Protein AF-A0A8S3Q4J4-F1 (afdb_monomer_lite)

InterPro domains:
  IPR001965 Zinc finger, PHD-type [SM00249] (15-63)
  IPR011011 Zinc finger, FYVE/PHD-type [SSF57903] (13-63)
  IPR013083 Zinc finger, RING/FYVE/PHD-type [G3DSA:3.30.40.10] (9-65)
  IPR019786 Zinc finger, PHD-type, conserved site [PS01359] (16-62)

pLDDT: mean 80.36, std 17.62, range [39.47, 98.44]

Sequence (277 aa):
MEDVFGEIMDISETYCHCKSDLVADLIECEGPNCNIKFYHLRCVGLNVSVDDKSSDWVCYECLGQETPMLISELLKRRYDVSTTLGETTTPVYTLTSTERQALRFTAGYICSKLSQSFAKHHTNPMNKLCLNILKNFRVSESEVDTQNVLSYTKDWLNIISRGGYFSVSDPVYILFREMETIVRSNLDESSSLLVTKDQLHKKIEDSQSVNYPYMELMKNKDDEDDESDAVEVYLLNRLIKCWMNIRLNAFANVCNYIEKKQENRGSPASQKRMKRD

Organism: Mytilus edulis (NCBI:txid6550)

Radius of gyration: 25.23 Å; chains: 1; bounding box: 77×86×57 Å

Secondary structure (DSSP, 8-state):
------------S--STT-----SSEEE---TT-S--EEEGGGGT--SPPPSS------HHHHHHHSSHHHHHHHHHHH--------------PPPHHHHHHHHHHHHHHHHHHHHHHHHTTTSHHHHHHHHHHHTTBPPTT------TTHHHHHHHHHH--S----B-HHHHHHHHHHHHHHHHHS-TT-SS---HHHHHHHHHT-HHHHHHHHHHHTTS-TT-TTHHHHHHHHHHHHHHHHHHHHHHHHHHHHHHHHHHHHHHH-HHHHGGGS--

Foldseek 3Di:
DDDDDDDPDDPPQQAAPVSDPDPPAWDAAPQPDDSHGIHHCVSQPHDDRDPPDDPNDHGPVSVLVPPPCPVLVVVCVPDPDDDDDDDDDQDDDDDDPVRLLVLQQVLQVLLLVLLVVLVVVVVDPLSVLLNVLSVLQADDPPPDCPPDPCVVSVVVCVVPDPPPTRRGDPLSSQLSVLLVSLVDSQLDPPPSDNQDPVNSLVCSVPDPSNVVSLVVSVVPDDPDDPVVPVSSSVSVSSSSVSSSVVVVVVSVVVVVVVVVVVVVVPDCVVVVVVPPD

Structure (mmCIF, N/CA/C/O backbone):
data_AF-A0A8S3Q4J4-F1
#
_entry.id   AF-A0A8S3Q4J4-F1
#
loop_
_atom_site.group_PDB
_atom_site.id
_atom_site.type_symbol
_atom_site.label_atom_id
_atom_site.label_alt_id
_atom_site.label_comp_id
_atom_site.label_asym_id
_atom_site.label_entity_id
_atom_site.label_seq_id
_atom_site.pdbx_PDB_ins_code
_atom_site.Cartn_x
_atom_site.Cartn_y
_atom_site.Cartn_z
_atom_site.occupancy
_atom_site.B_iso_or_equiv
_atom_site.auth_seq_id
_atom_site.auth_comp_id
_atom_site.auth_asym_id
_atom_site.auth_atom_id
_atom_site.pdbx_PDB_model_num
ATOM 1 N N . MET A 1 1 ? 30.420 61.826 -9.611 1.00 42.31 1 MET A N 1
ATOM 2 C CA . MET A 1 1 ? 31.136 60.546 -9.776 1.00 42.31 1 MET A CA 1
ATOM 3 C C . MET A 1 1 ? 30.581 59.689 -8.661 1.00 42.31 1 MET A C 1
ATOM 5 O O . MET A 1 1 ? 31.040 59.793 -7.536 1.00 42.31 1 MET A O 1
ATOM 9 N N . GLU A 1 2 ? 29.414 59.113 -8.937 1.00 39.47 2 GLU A N 1
ATOM 10 C CA . GLU A 1 2 ? 28.520 58.525 -7.938 1.00 39.47 2 GLU A CA 1
ATOM 11 C C . GLU A 1 2 ? 28.891 57.060 -7.726 1.00 39.47 2 GLU A C 1
ATOM 13 O O . GLU A 1 2 ? 28.949 56.284 -8.679 1.00 39.47 2 GLU A O 1
ATOM 18 N N . ASP A 1 3 ? 29.170 56.735 -6.466 1.00 46.97 3 ASP A N 1
ATOM 19 C CA . ASP A 1 3 ? 29.250 55.386 -5.922 1.00 46.97 3 ASP A CA 1
ATOM 20 C C . ASP A 1 3 ? 27.873 54.719 -5.998 1.00 46.97 3 ASP A C 1
ATOM 22 O O . ASP A 1 3 ? 26.920 55.172 -5.366 1.00 46.97 3 ASP A O 1
ATOM 26 N N . VAL A 1 4 ? 27.784 53.608 -6.730 1.00 47.62 4 VAL A N 1
ATOM 27 C CA . VAL A 1 4 ? 26.697 52.630 -6.598 1.00 47.62 4 VAL A CA 1
ATOM 28 C C . VAL A 1 4 ? 27.340 51.247 -6.522 1.00 47.62 4 VAL A C 1
ATOM 30 O O . VAL A 1 4 ? 27.385 50.495 -7.494 1.00 47.62 4 VAL A O 1
ATOM 33 N N . PHE A 1 5 ? 27.891 50.927 -5.352 1.00 43.72 5 PHE A N 1
ATOM 34 C CA . PHE A 1 5 ? 28.158 49.548 -4.956 1.00 43.72 5 PHE A CA 1
ATOM 35 C C . PHE A 1 5 ? 26.838 48.948 -4.466 1.00 43.72 5 PHE A C 1
ATOM 37 O O . PHE A 1 5 ? 26.396 49.224 -3.354 1.00 43.72 5 PHE A O 1
ATOM 44 N N . GLY A 1 6 ? 26.185 48.166 -5.326 1.00 44.47 6 GLY A N 1
ATOM 45 C CA . GLY A 1 6 ? 25.096 47.287 -4.915 1.00 44.47 6 GLY A CA 1
ATOM 46 C C . GLY A 1 6 ? 25.659 46.183 -4.026 1.00 44.47 6 GLY A C 1
ATOM 47 O O . GLY A 1 6 ? 26.539 45.434 -4.451 1.00 44.47 6 GLY A O 1
ATOM 48 N N . GLU A 1 7 ? 25.179 46.118 -2.788 1.00 48.69 7 GLU A N 1
ATOM 49 C CA . GLU A 1 7 ? 25.480 45.043 -1.850 1.00 48.69 7 GLU A CA 1
ATOM 50 C C . GLU A 1 7 ? 25.091 43.696 -2.473 1.00 48.69 7 GLU A C 1
ATOM 52 O O . GLU A 1 7 ? 23.928 43.439 -2.787 1.00 48.69 7 GLU A O 1
ATOM 57 N N . ILE A 1 8 ? 26.083 42.827 -2.671 1.00 53.06 8 ILE A N 1
ATOM 58 C CA . ILE A 1 8 ? 25.850 41.411 -2.942 1.00 53.06 8 ILE A CA 1
ATOM 59 C C . ILE A 1 8 ? 25.383 40.816 -1.614 1.00 53.06 8 ILE A C 1
ATOM 61 O O . ILE A 1 8 ? 26.191 40.528 -0.734 1.00 53.06 8 ILE A O 1
ATOM 65 N N . MET A 1 9 ? 24.067 40.709 -1.454 1.00 44.72 9 MET A N 1
ATOM 66 C CA . MET A 1 9 ? 23.441 39.980 -0.357 1.00 44.72 9 MET A CA 1
ATOM 67 C C . MET A 1 9 ? 23.898 38.515 -0.424 1.00 44.72 9 MET A C 1
ATOM 69 O O . MET A 1 9 ? 23.760 37.865 -1.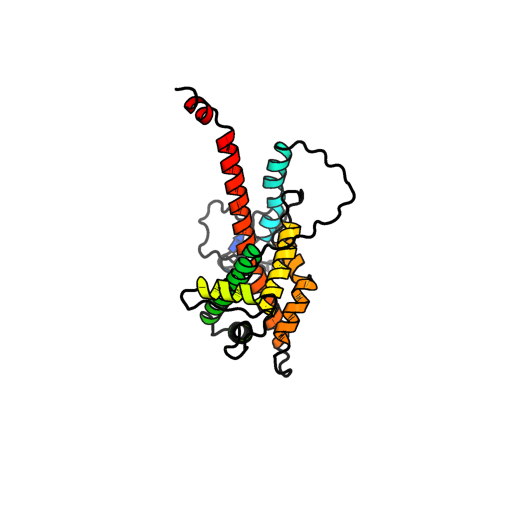459 1.00 44.72 9 MET A O 1
ATOM 73 N N . ASP A 1 10 ? 24.484 38.022 0.663 1.00 49.25 10 ASP A N 1
ATOM 74 C CA . ASP A 1 10 ? 24.967 36.651 0.823 1.00 49.25 10 ASP A CA 1
ATOM 75 C C . ASP A 1 10 ? 23.773 35.674 0.827 1.00 49.25 10 ASP A C 1
ATOM 77 O O . ASP A 1 10 ? 23.050 35.560 1.813 1.00 49.25 10 ASP A O 1
ATOM 81 N N . ILE A 1 11 ? 23.516 35.003 -0.302 1.00 50.91 11 ILE A N 1
ATOM 82 C CA . ILE A 1 11 ? 22.346 34.127 -0.541 1.00 50.91 11 ILE A CA 1
ATOM 83 C C . ILE A 1 11 ? 22.564 32.724 0.070 1.00 50.91 11 ILE A C 1
ATOM 85 O O . ILE A 1 11 ? 22.192 31.706 -0.510 1.00 50.91 11 ILE A O 1
ATOM 89 N N . SER A 1 12 ? 23.222 32.633 1.228 1.00 51.31 12 SER A N 1
ATOM 90 C CA . SER A 1 12 ? 23.498 31.346 1.886 1.00 51.31 12 SER A CA 1
ATOM 91 C C . SER A 1 12 ? 22.306 30.783 2.675 1.00 51.31 12 SER A C 1
ATOM 93 O O . SER A 1 12 ? 22.376 29.661 3.182 1.00 51.31 12 SER A O 1
ATOM 95 N N . GLU A 1 13 ? 21.181 31.499 2.728 1.00 57.53 13 GLU A N 1
ATOM 96 C CA . GLU A 1 13 ? 19.926 30.964 3.252 1.00 57.53 13 GLU A CA 1
ATOM 97 C C . GLU A 1 13 ? 19.277 30.047 2.206 1.00 57.53 13 GLU A C 1
ATOM 99 O O . GLU A 1 13 ? 18.862 30.466 1.132 1.00 57.53 13 GLU A O 1
ATOM 104 N N . THR A 1 14 ? 19.220 28.746 2.487 1.00 62.16 14 THR A N 1
ATOM 105 C CA . THR A 1 14 ? 18.677 27.744 1.562 1.00 62.16 14 THR A CA 1
ATOM 106 C C . THR A 1 14 ? 17.174 27.936 1.333 1.00 62.16 14 THR A C 1
ATOM 108 O O . THR A 1 14 ? 16.359 27.603 2.196 1.00 62.16 14 THR A O 1
ATOM 111 N N . TYR A 1 15 ? 16.804 28.421 0.147 1.00 77.19 15 TYR A N 1
ATOM 112 C CA . TYR A 1 15 ? 15.417 28.545 -0.309 1.00 77.19 15 TYR A CA 1
ATOM 113 C C . TYR A 1 15 ? 14.912 27.225 -0.900 1.00 77.19 15 TYR A C 1
ATOM 115 O O . TYR A 1 15 ? 15.476 26.719 -1.868 1.00 77.19 15 TYR A O 1
ATOM 123 N N . CYS A 1 16 ? 13.801 26.712 -0.362 1.00 81.69 16 CYS A N 1
ATOM 124 C CA . CYS A 1 16 ? 13.101 25.499 -0.789 1.00 81.69 16 CYS A CA 1
ATOM 125 C C . CYS A 1 16 ? 13.959 24.208 -0.861 1.00 81.69 16 CYS A C 1
ATOM 127 O O . CYS A 1 16 ? 15.170 24.191 -1.054 1.00 81.69 16 CYS A O 1
ATOM 129 N N . HIS A 1 17 ? 13.317 23.043 -0.770 1.00 84.50 17 HIS A N 1
ATOM 130 C CA . HIS A 1 17 ? 14.013 21.753 -0.890 1.00 84.50 17 HIS A CA 1
ATOM 131 C C . HIS A 1 17 ? 14.534 21.471 -2.310 1.00 84.50 17 HIS A C 1
ATOM 133 O O . HIS A 1 17 ? 15.389 20.606 -2.497 1.00 84.50 17 HIS A O 1
ATOM 139 N N . CYS A 1 18 ? 14.019 22.174 -3.322 1.00 85.44 18 CYS A N 1
ATOM 140 C CA . CYS A 1 18 ? 14.429 21.987 -4.711 1.00 85.44 18 CYS A CA 1
ATOM 141 C C . CYS A 1 18 ? 15.780 22.644 -5.039 1.00 85.44 18 CYS A C 1
ATOM 143 O O . CYS A 1 18 ? 16.334 22.343 -6.094 1.00 85.44 18 CYS A O 1
ATOM 145 N N . LYS A 1 19 ? 16.301 23.515 -4.153 1.00 81.62 19 LYS A N 1
ATOM 146 C CA . LYS A 1 19 ? 17.561 24.261 -4.324 1.00 81.62 19 LYS A CA 1
ATOM 147 C C . LYS A 1 19 ? 17.631 25.082 -5.621 1.00 81.62 19 LYS A C 1
ATOM 149 O O . LYS A 1 19 ? 18.706 25.273 -6.176 1.00 81.62 19 LYS A O 1
ATOM 154 N N . SER A 1 20 ? 16.481 25.504 -6.142 1.00 79.06 20 SER A N 1
ATOM 155 C CA . SER A 1 20 ? 16.407 26.330 -7.345 1.00 79.06 20 SER A CA 1
ATOM 156 C C . SER A 1 20 ? 16.503 27.806 -6.972 1.00 79.06 20 SER A C 1
ATOM 158 O O . SER A 1 20 ? 15.698 28.279 -6.175 1.00 79.06 20 SER A O 1
ATOM 160 N N . ASP A 1 21 ? 17.364 28.554 -7.662 1.00 75.19 21 ASP A N 1
ATOM 161 C CA . ASP A 1 21 ? 17.576 30.001 -7.447 1.00 75.19 21 ASP A CA 1
ATOM 162 C C . ASP A 1 21 ? 16.438 30.894 -7.990 1.00 75.19 21 ASP A C 1
ATOM 164 O O . ASP A 1 21 ? 16.571 32.110 -8.119 1.00 75.19 21 ASP A O 1
ATOM 168 N N . LEU A 1 22 ? 15.304 30.303 -8.372 1.00 75.62 22 LEU A N 1
ATOM 169 C CA . LEU A 1 22 ? 14.180 31.049 -8.929 1.00 75.62 22 LEU A CA 1
ATOM 170 C C . LEU A 1 22 ? 13.390 31.677 -7.780 1.00 75.62 22 LEU A C 1
ATOM 172 O O . LEU A 1 22 ? 12.775 30.967 -6.998 1.00 75.62 22 LEU A O 1
ATOM 176 N N . VAL A 1 23 ? 13.374 33.004 -7.684 1.00 70.81 23 VAL A N 1
ATOM 177 C CA . VAL A 1 23 ? 12.741 33.732 -6.561 1.00 70.81 23 VAL A CA 1
ATOM 178 C C . VAL A 1 23 ? 11.226 33.951 -6.765 1.00 70.81 23 VAL A C 1
ATOM 180 O O . VAL A 1 23 ? 10.554 34.558 -5.940 1.00 70.81 23 VAL A O 1
ATOM 183 N N . ALA A 1 24 ? 10.651 33.468 -7.868 1.00 75.12 24 ALA A N 1
ATOM 184 C CA . ALA A 1 24 ? 9.231 33.661 -8.158 1.00 75.12 24 ALA A CA 1
ATOM 185 C C . ALA A 1 24 ? 8.341 32.659 -7.398 1.00 75.12 24 ALA A C 1
ATOM 187 O O . ALA A 1 24 ? 8.681 31.479 -7.291 1.00 75.12 24 ALA A O 1
ATOM 188 N N . ASP A 1 25 ? 7.170 33.125 -6.951 1.00 83.06 25 ASP A N 1
ATOM 189 C CA . ASP A 1 25 ? 6.089 32.313 -6.374 1.00 83.06 25 ASP A CA 1
ATOM 190 C C . ASP A 1 25 ? 6.497 31.521 -5.120 1.00 83.06 25 ASP A C 1
ATOM 192 O O . ASP A 1 25 ? 6.449 30.286 -5.094 1.00 83.06 25 ASP A O 1
ATOM 196 N N . LEU A 1 26 ? 6.897 32.243 -4.070 1.00 84.94 26 LEU A N 1
ATOM 197 C CA . LEU A 1 26 ? 7.273 31.678 -2.774 1.00 84.94 26 LEU A CA 1
ATOM 198 C C . LEU A 1 26 ? 6.143 31.800 -1.740 1.00 84.94 26 LEU A C 1
ATOM 200 O O . LEU A 1 26 ? 5.346 32.734 -1.777 1.00 84.94 26 LEU A O 1
ATOM 204 N N . ILE A 1 27 ? 6.109 30.861 -0.798 1.00 88.06 27 ILE A N 1
ATOM 205 C CA . ILE A 1 27 ? 5.314 30.918 0.430 1.00 88.06 27 ILE A CA 1
ATOM 206 C C . ILE A 1 27 ? 6.229 30.736 1.638 1.00 88.06 27 ILE A C 1
ATOM 208 O O . ILE A 1 27 ? 7.127 29.887 1.621 1.00 88.06 27 ILE A O 1
ATOM 212 N N . GLU A 1 28 ? 6.019 31.553 2.665 1.00 90.56 28 GLU A N 1
ATOM 213 C CA . GLU A 1 28 ? 6.761 31.481 3.920 1.00 90.56 28 GLU A CA 1
ATOM 214 C C . GLU A 1 28 ? 6.114 30.471 4.870 1.00 90.56 28 GLU A C 1
ATOM 216 O O . GLU A 1 28 ? 4.894 30.420 5.002 1.00 90.56 28 GLU A O 1
ATOM 221 N N . CYS A 1 29 ? 6.933 29.640 5.513 1.00 88.62 29 CYS A N 1
ATOM 222 C CA . CYS A 1 29 ? 6.493 28.722 6.551 1.00 88.62 29 CYS A CA 1
ATOM 223 C C . CYS A 1 29 ? 6.512 29.410 7.920 1.00 88.62 29 CYS A C 1
ATOM 225 O O . CYS A 1 29 ? 7.585 29.683 8.461 1.00 88.62 29 CYS A O 1
ATOM 227 N N . GLU A 1 30 ? 5.339 29.531 8.538 1.00 90.62 30 GLU A N 1
ATOM 228 C CA . GLU A 1 30 ? 5.141 30.125 9.873 1.00 90.62 30 GLU A CA 1
ATOM 229 C C . GLU A 1 30 ? 5.579 29.212 11.041 1.00 90.62 30 GLU A C 1
ATOM 231 O O . GLU A 1 30 ? 5.440 29.548 12.215 1.00 90.62 30 GLU A O 1
ATOM 236 N N . GLY A 1 31 ? 6.135 28.032 10.748 1.00 86.12 31 GLY A N 1
ATOM 237 C CA . GLY A 1 31 ? 6.661 27.123 11.766 1.00 86.12 31 GLY A CA 1
ATOM 238 C C . GLY A 1 31 ? 7.787 27.770 12.602 1.00 86.12 31 GLY A C 1
ATOM 239 O O . GLY A 1 31 ? 8.779 28.244 12.024 1.00 86.12 31 GLY A O 1
ATOM 240 N N . PRO A 1 32 ? 7.708 27.739 13.950 1.00 84.12 32 PRO A N 1
ATOM 241 C CA . PRO A 1 32 ? 8.580 28.521 14.835 1.00 84.12 32 PRO A CA 1
ATOM 242 C C . PRO A 1 32 ? 10.065 28.162 14.702 1.00 84.12 32 PRO A C 1
ATOM 244 O O . PRO A 1 32 ? 10.923 29.022 14.880 1.00 84.12 32 PRO A O 1
ATOM 247 N N . ASN A 1 33 ? 10.370 26.918 14.317 1.00 84.38 33 ASN A N 1
ATOM 248 C CA . ASN A 1 33 ? 11.731 26.408 14.126 1.00 84.38 33 ASN A CA 1
ATOM 249 C C . ASN A 1 33 ? 11.939 25.792 12.729 1.00 84.38 33 ASN A C 1
ATOM 251 O O . ASN A 1 33 ? 12.665 24.810 12.585 1.00 84.38 33 ASN A O 1
ATOM 255 N N . CYS A 1 34 ? 11.266 26.312 11.696 1.00 85.81 34 CYS A N 1
ATOM 256 C CA . CYS A 1 34 ? 11.429 25.772 10.346 1.00 85.81 34 CYS A CA 1
ATOM 257 C C . CYS A 1 34 ? 12.843 26.029 9.802 1.00 85.81 34 CYS A C 1
ATOM 259 O O . CYS A 1 34 ? 13.270 27.182 9.724 1.00 85.81 34 CYS A O 1
ATOM 261 N N . ASN A 1 35 ? 13.531 24.965 9.371 1.00 86.00 35 ASN A N 1
ATOM 262 C CA . ASN A 1 35 ? 14.872 25.042 8.775 1.00 86.00 35 ASN A CA 1
ATOM 263 C C . ASN A 1 35 ? 14.882 25.719 7.394 1.00 86.00 35 ASN A C 1
ATOM 265 O O . ASN A 1 35 ? 15.896 26.273 6.988 1.00 86.00 35 ASN A O 1
ATOM 269 N N . ILE A 1 36 ? 13.766 25.659 6.662 1.00 88.75 36 ILE A N 1
ATOM 270 C CA . ILE A 1 36 ? 13.600 26.289 5.348 1.00 88.75 36 ILE A CA 1
ATOM 271 C C . ILE A 1 36 ? 12.441 27.272 5.468 1.00 88.75 36 ILE A C 1
ATOM 273 O O . ILE A 1 36 ? 11.294 26.855 5.630 1.00 88.75 36 ILE A O 1
ATOM 277 N N . LYS A 1 37 ? 12.717 28.575 5.407 1.00 88.81 37 LYS A N 1
ATOM 278 C CA . LYS A 1 37 ? 11.676 29.593 5.609 1.00 88.81 37 LYS A CA 1
ATOM 279 C C . LYS A 1 37 ? 10.765 29.763 4.403 1.00 88.81 37 LYS A C 1
ATOM 281 O O . LYS A 1 37 ? 9.565 29.896 4.588 1.00 88.81 37 LYS A O 1
ATOM 286 N N . PHE A 1 38 ? 11.290 29.635 3.187 1.00 89.69 38 PHE A N 1
ATOM 287 C CA . PHE A 1 38 ? 10.526 29.879 1.964 1.00 89.69 38 PHE A CA 1
ATOM 288 C C . PHE A 1 38 ? 10.489 28.659 1.051 1.00 89.69 38 PHE A C 1
ATOM 290 O O . PHE A 1 38 ? 11.498 27.980 0.845 1.00 89.69 38 PHE A O 1
ATOM 297 N N . TYR A 1 39 ? 9.325 28.405 0.460 1.00 89.62 39 TYR A N 1
ATOM 298 C CA . TYR A 1 39 ? 9.096 27.302 -0.466 1.00 89.62 39 TYR A CA 1
ATOM 299 C C . TYR A 1 39 ? 8.462 27.803 -1.752 1.00 89.62 39 TYR A C 1
ATOM 301 O O . TYR A 1 39 ? 7.551 28.621 -1.701 1.00 89.62 39 TYR A O 1
ATOM 309 N N . HIS A 1 40 ? 8.852 27.253 -2.903 1.00 89.81 40 HIS A N 1
ATOM 310 C CA . HIS A 1 40 ? 8.087 27.484 -4.127 1.00 89.81 40 HIS A CA 1
ATOM 311 C C . HIS A 1 40 ? 6.699 26.881 -3.985 1.00 89.81 40 HIS A C 1
ATOM 313 O O . HIS A 1 40 ? 6.576 25.702 -3.641 1.00 89.81 40 HIS A O 1
ATOM 319 N N . LEU A 1 41 ? 5.669 27.646 -4.343 1.00 84.44 41 LEU A N 1
ATOM 320 C CA . LEU A 1 41 ? 4.277 27.197 -4.329 1.00 84.44 41 LEU A CA 1
ATOM 321 C C . LEU A 1 41 ? 4.133 25.841 -5.032 1.00 84.44 41 LEU A C 1
ATOM 323 O O . LEU A 1 41 ? 3.591 24.896 -4.463 1.00 84.44 41 LEU A O 1
ATOM 327 N N . ARG A 1 42 ? 4.744 25.684 -6.213 1.00 84.69 42 ARG A N 1
ATOM 328 C CA . ARG A 1 42 ? 4.732 24.419 -6.968 1.00 84.69 42 ARG A CA 1
ATOM 329 C C . ARG A 1 42 ? 5.379 23.255 -6.225 1.00 84.69 42 ARG A C 1
ATOM 331 O O . ARG A 1 42 ? 4.867 22.139 -6.285 1.00 84.69 42 ARG A O 1
ATOM 338 N N . CYS A 1 43 ? 6.489 23.501 -5.533 1.00 83.50 43 CYS A N 1
ATOM 339 C CA . CYS A 1 43 ? 7.203 22.482 -4.765 1.00 83.50 43 CYS A CA 1
ATOM 340 C C . CYS A 1 43 ? 6.374 21.973 -3.579 1.00 83.50 43 CYS A C 1
ATOM 342 O O . CYS A 1 43 ? 6.548 20.833 -3.155 1.00 83.50 43 CYS A O 1
ATOM 344 N N . VAL A 1 44 ? 5.432 22.780 -3.087 1.00 83.12 44 VAL A N 1
ATOM 345 C CA . VAL A 1 44 ? 4.484 22.404 -2.028 1.00 83.12 44 VAL A CA 1
ATOM 346 C C . VAL A 1 44 ? 3.064 22.151 -2.549 1.00 83.12 44 VAL A C 1
ATOM 348 O O . VAL A 1 44 ? 2.121 22.047 -1.770 1.00 83.12 44 VAL A O 1
ATOM 351 N N . GLY A 1 45 ? 2.894 22.010 -3.869 1.00 79.62 45 GLY A N 1
ATOM 352 C CA . GLY A 1 45 ? 1.615 21.657 -4.495 1.00 79.62 45 GLY A CA 1
ATOM 353 C C . GLY A 1 45 ? 0.559 22.769 -4.504 1.00 79.62 45 GLY A C 1
ATOM 354 O O . GLY A 1 45 ? -0.618 22.483 -4.727 1.00 79.62 45 GLY A O 1
ATOM 355 N N . LEU A 1 46 ? 0.959 24.017 -4.276 1.00 78.31 46 LEU A N 1
ATOM 356 C CA . LEU A 1 46 ? 0.125 25.208 -4.388 1.00 78.31 46 LEU A CA 1
ATOM 357 C C . LEU A 1 46 ? 0.263 25.821 -5.789 1.00 78.31 46 LEU A C 1
ATOM 359 O O . LEU A 1 46 ? 1.336 25.811 -6.389 1.00 78.31 46 LEU A O 1
ATOM 363 N N . ASN A 1 47 ? -0.839 26.351 -6.320 1.00 70.25 47 ASN A N 1
ATOM 364 C CA . ASN A 1 47 ? -0.910 26.855 -7.700 1.00 70.25 47 ASN A CA 1
ATOM 365 C C . ASN A 1 47 ? -1.307 28.336 -7.802 1.00 70.25 47 ASN A C 1
ATOM 367 O O . ASN A 1 47 ? -1.426 28.845 -8.912 1.00 70.25 47 ASN A O 1
ATOM 371 N N . VAL A 1 48 ? -1.541 29.013 -6.677 1.00 71.81 48 VAL A N 1
ATOM 372 C CA . VAL A 1 48 ? -1.909 30.434 -6.619 1.00 71.81 48 VAL A CA 1
ATOM 373 C C . VAL A 1 48 ? -1.242 31.029 -5.383 1.00 71.81 48 VAL A C 1
ATOM 375 O O . VAL A 1 48 ? -1.235 30.374 -4.337 1.00 71.81 48 VAL A O 1
ATOM 378 N N . SER A 1 49 ? -0.666 32.227 -5.503 1.00 61.94 49 SER A N 1
ATOM 379 C CA . SER A 1 49 ? -0.225 32.996 -4.339 1.00 61.94 49 SER A CA 1
ATOM 380 C C . SER A 1 49 ? -1.437 33.254 -3.455 1.00 61.94 49 SER A C 1
ATOM 382 O O . SER A 1 49 ? -2.466 33.727 -3.938 1.00 61.94 49 SER A O 1
ATOM 384 N N . VAL A 1 50 ? -1.349 32.899 -2.177 1.00 59.34 50 VAL A N 1
ATOM 385 C CA . VAL A 1 50 ? -2.387 33.278 -1.220 1.00 59.34 50 VAL A CA 1
ATOM 386 C C . VAL A 1 50 ? -2.347 34.804 -1.146 1.00 59.34 50 VAL A C 1
ATOM 388 O O . VAL A 1 50 ? -1.277 35.357 -0.909 1.00 59.34 50 VAL A O 1
ATOM 391 N N . ASP A 1 51 ? -3.458 35.478 -1.456 1.00 57.03 51 ASP A N 1
ATOM 392 C CA . ASP A 1 51 ? -3.526 36.944 -1.438 1.00 57.03 51 ASP A CA 1
ATOM 393 C C . ASP A 1 51 ? -2.992 37.496 -0.102 1.00 57.03 51 ASP A C 1
ATOM 395 O O . ASP A 1 51 ? -3.179 36.855 0.931 1.00 57.03 51 ASP A O 1
ATOM 399 N N . ASP A 1 52 ? -2.366 38.680 -0.161 1.00 53.88 52 ASP A N 1
ATOM 400 C CA . ASP A 1 52 ? -1.516 39.434 0.798 1.00 53.88 52 ASP A CA 1
ATOM 401 C C . ASP A 1 52 ? -1.908 39.522 2.298 1.00 53.88 52 ASP A C 1
ATOM 403 O O . ASP A 1 52 ? -1.425 40.389 3.031 1.00 53.88 52 ASP A O 1
ATOM 407 N N . LYS A 1 53 ? -2.794 38.677 2.823 1.00 47.91 53 LYS A N 1
ATOM 408 C CA . LYS A 1 53 ? -3.216 38.698 4.224 1.00 47.91 53 LYS A CA 1
ATOM 409 C C . LYS A 1 53 ? -3.338 37.284 4.781 1.00 47.91 53 LYS A C 1
ATOM 411 O O . LYS A 1 53 ? -4.386 36.661 4.664 1.00 47.91 53 LYS A O 1
ATOM 416 N N . SER A 1 54 ? -2.281 36.870 5.487 1.00 53.25 54 SER A N 1
ATOM 417 C CA . SER A 1 54 ? -2.268 35.752 6.444 1.00 53.25 54 SER A CA 1
ATOM 418 C C . SER A 1 54 ? -2.537 34.393 5.798 1.00 53.25 54 SER A C 1
ATOM 420 O O . SER A 1 54 ? -3.591 33.782 5.961 1.00 53.25 54 SER A O 1
ATOM 422 N N . SER A 1 55 ? -1.540 33.868 5.085 1.00 57.59 55 SER A N 1
ATOM 423 C CA . SER A 1 55 ? -1.446 32.417 4.991 1.00 57.59 55 SER A CA 1
ATOM 424 C C . SER A 1 55 ? -0.745 31.922 6.249 1.00 57.59 55 SER A C 1
ATOM 426 O O . SER A 1 55 ? 0.477 31.990 6.318 1.00 57.59 55 SER A O 1
ATOM 428 N N . ASP A 1 56 ? -1.507 31.391 7.209 1.00 80.75 56 ASP A N 1
ATOM 429 C CA . ASP A 1 56 ? -1.012 30.591 8.349 1.00 80.75 56 ASP A CA 1
ATOM 430 C C . ASP A 1 56 ? -0.423 29.250 7.854 1.00 80.75 56 ASP A C 1
ATOM 432 O O . ASP A 1 56 ? -0.729 28.160 8.344 1.00 80.75 56 ASP A O 1
ATOM 436 N N . TRP A 1 57 ? 0.334 29.302 6.762 1.00 84.56 57 TRP A N 1
ATOM 437 C CA . TRP A 1 57 ? 0.808 28.138 6.060 1.00 84.56 57 TRP A CA 1
ATOM 438 C C . TRP A 1 57 ? 2.066 27.633 6.746 1.00 84.56 57 TRP A C 1
ATOM 440 O O . TRP A 1 57 ? 3.045 28.345 6.965 1.00 84.56 57 TRP A O 1
ATOM 450 N N . VAL A 1 58 ? 2.021 26.354 7.078 1.00 86.69 58 VAL A N 1
ATOM 451 C CA . VAL A 1 58 ? 3.101 25.643 7.738 1.00 86.69 58 VAL A CA 1
ATOM 452 C C . VAL A 1 58 ? 3.512 24.512 6.805 1.00 86.69 58 VAL A C 1
ATOM 454 O O . VAL A 1 58 ? 2.663 23.793 6.269 1.00 86.69 58 VAL A O 1
ATOM 457 N N . CYS A 1 59 ? 4.814 24.358 6.569 1.00 86.62 59 CYS A N 1
ATOM 458 C CA . CYS A 1 59 ? 5.323 23.317 5.685 1.00 86.62 59 CYS A CA 1
ATOM 459 C C . CYS A 1 59 ? 5.047 21.919 6.258 1.00 86.62 59 CYS A C 1
ATOM 461 O O . CYS A 1 59 ? 4.757 21.749 7.441 1.00 86.62 59 CYS A O 1
ATOM 463 N N . TYR A 1 60 ? 5.184 20.882 5.432 1.00 77.69 60 TYR A N 1
ATOM 464 C CA . TYR A 1 60 ? 4.945 19.504 5.869 1.00 77.69 60 TYR A CA 1
ATOM 465 C C . TYR A 1 60 ? 5.850 19.061 7.027 1.00 77.69 60 TYR A C 1
ATOM 467 O O . TYR A 1 60 ? 5.410 18.282 7.870 1.00 77.69 60 TYR A O 1
ATOM 475 N N . GLU A 1 61 ? 7.079 19.582 7.099 1.00 81.25 61 GLU A N 1
ATOM 476 C CA . GLU A 1 61 ? 8.009 19.285 8.193 1.00 81.25 61 GLU A CA 1
ATOM 477 C C . GLU A 1 61 ? 7.519 19.893 9.513 1.00 81.25 61 GLU A C 1
ATOM 479 O O . GLU A 1 61 ? 7.438 19.190 10.518 1.00 81.25 61 GLU A O 1
ATOM 484 N N . CYS A 1 62 ? 7.102 21.163 9.508 1.00 80.94 62 CYS A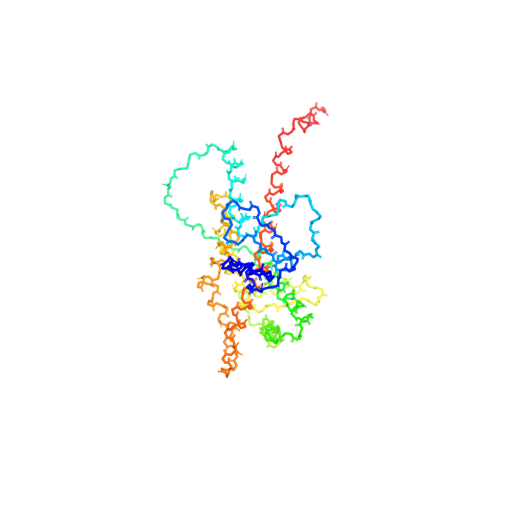 N 1
ATOM 485 C CA . CYS A 1 62 ? 6.575 21.827 10.699 1.00 80.94 62 CYS A CA 1
ATOM 486 C C . CYS A 1 62 ? 5.158 21.351 11.074 1.00 80.94 62 CYS A C 1
ATOM 488 O O . CYS A 1 62 ? 4.864 21.197 12.257 1.00 80.94 62 CYS A O 1
ATOM 490 N N . LEU A 1 63 ? 4.305 20.993 10.107 1.00 73.19 63 LEU A N 1
ATOM 491 C CA . LEU A 1 63 ? 3.013 20.339 10.367 1.00 73.19 63 LEU A CA 1
ATOM 492 C C . LEU A 1 63 ? 3.195 18.978 11.047 1.00 73.19 63 LEU A C 1
ATOM 494 O O . LEU A 1 63 ? 2.409 18.615 11.926 1.00 73.19 63 LEU A O 1
ATOM 498 N N . GLY A 1 64 ? 4.236 18.235 10.661 1.00 57.22 64 GLY A N 1
ATOM 499 C CA . GLY A 1 64 ? 4.646 16.991 11.313 1.00 57.22 64 GLY A CA 1
ATOM 500 C C . GLY A 1 64 ? 5.205 17.190 12.726 1.00 57.22 64 GLY A C 1
ATOM 501 O O . GLY A 1 64 ? 5.184 16.253 13.524 1.00 57.22 64 GLY A O 1
ATOM 502 N N . GLN A 1 65 ? 5.665 18.401 13.052 1.00 57.12 65 GLN A N 1
ATOM 503 C CA . GLN A 1 65 ? 6.175 18.766 14.375 1.00 57.12 65 GLN A CA 1
ATOM 504 C C . GLN A 1 65 ? 5.078 19.283 15.325 1.00 57.12 65 GLN A C 1
ATOM 506 O O . GLN A 1 65 ? 5.164 19.016 16.522 1.00 57.12 65 GLN A O 1
ATOM 511 N N . GLU A 1 66 ? 4.021 19.942 14.831 1.00 41.69 66 GLU A N 1
ATOM 512 C CA . GLU A 1 66 ? 2.984 20.553 15.691 1.00 41.69 66 GLU A CA 1
ATOM 513 C C . GLU A 1 66 ? 1.711 19.713 15.906 1.00 41.69 66 GLU A C 1
ATOM 515 O O . GLU A 1 66 ? 0.879 20.029 16.758 1.00 41.69 66 GLU A O 1
ATOM 520 N N . THR A 1 67 ? 1.554 18.580 15.221 1.00 45.31 67 THR A N 1
ATOM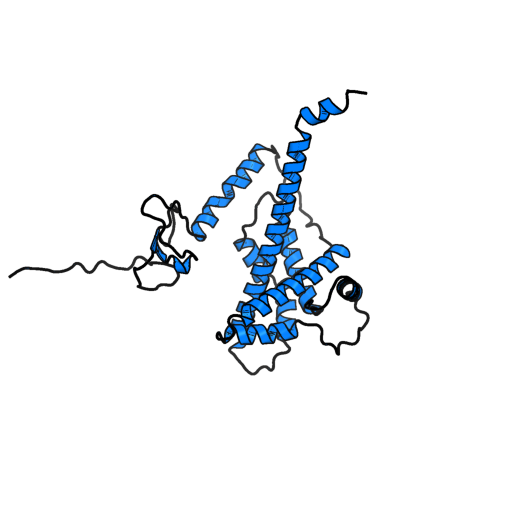 521 C CA . THR A 1 67 ? 0.367 17.713 15.363 1.00 45.31 67 THR A CA 1
ATOM 522 C C . THR A 1 67 ? 0.488 16.437 16.229 1.00 45.31 67 THR A C 1
ATOM 524 O O . THR A 1 67 ? -0.408 15.598 16.143 1.00 45.31 67 THR A O 1
ATOM 527 N N . PRO A 1 68 ? 1.460 16.254 17.154 1.00 44.53 68 PRO A N 1
ATOM 528 C CA . PRO A 1 68 ? 1.333 15.230 18.204 1.00 44.53 68 PRO A CA 1
ATOM 529 C C . PRO A 1 68 ? 0.415 15.649 19.369 1.00 44.53 68 PRO A C 1
ATOM 531 O O . PRO A 1 68 ? -0.090 14.793 20.100 1.00 44.53 68 PRO A O 1
ATOM 534 N N . MET A 1 69 ? 0.205 16.955 19.588 1.00 44.09 69 MET A N 1
ATOM 535 C CA . MET A 1 69 ? -0.394 17.443 20.839 1.00 44.09 69 MET A CA 1
ATOM 536 C C . MET A 1 69 ? -1.925 17.466 20.854 1.00 44.09 69 MET A C 1
ATOM 538 O O . MET A 1 69 ? -2.510 17.126 21.873 1.00 44.09 69 MET A O 1
ATOM 542 N N . LEU A 1 70 ? -2.612 17.777 19.753 1.00 46.28 70 LEU A N 1
ATOM 543 C CA . LEU A 1 70 ? -4.073 17.950 19.805 1.00 46.28 70 LEU A CA 1
ATOM 544 C C . LEU A 1 70 ? -4.832 16.639 20.068 1.00 46.28 70 LEU A C 1
ATOM 546 O O . LEU A 1 70 ? -5.778 16.632 20.848 1.00 46.28 70 LEU A O 1
ATOM 550 N N . ILE A 1 71 ? -4.392 15.515 19.499 1.00 42.69 71 ILE A N 1
ATOM 551 C CA . ILE A 1 71 ? -5.057 14.218 19.713 1.00 42.69 71 ILE A CA 1
ATOM 552 C C . ILE A 1 71 ? -4.619 13.584 21.044 1.00 42.69 71 ILE A C 1
ATOM 554 O O . ILE A 1 71 ? -5.455 13.051 21.773 1.00 42.69 71 ILE A O 1
ATOM 558 N N . SER A 1 72 ? -3.336 13.692 21.417 1.00 42.72 72 SER A N 1
ATOM 559 C CA . SER A 1 72 ? -2.842 13.147 22.693 1.00 42.72 72 SER A CA 1
ATOM 560 C C . SER A 1 72 ? -3.387 13.901 23.916 1.00 42.72 72 SER A C 1
ATOM 562 O O . SER A 1 72 ? -3.708 13.269 24.923 1.00 42.72 72 SER A O 1
ATOM 564 N N . GLU A 1 73 ? -3.586 15.219 23.823 1.00 46.75 73 GLU A N 1
ATOM 565 C CA . GLU A 1 73 ? -4.193 16.036 24.882 1.00 46.75 73 GLU A CA 1
ATOM 566 C C . GLU A 1 73 ? -5.713 15.791 25.000 1.00 46.75 73 GLU A C 1
ATOM 568 O O . GLU A 1 73 ? -6.260 15.756 26.107 1.00 46.75 73 GLU A O 1
ATOM 573 N N . LEU A 1 74 ? -6.401 15.532 23.877 1.00 44.34 74 LEU A N 1
ATOM 574 C CA . LEU A 1 74 ? -7.818 15.137 23.856 1.00 44.34 74 LEU A CA 1
ATOM 575 C C . LEU A 1 74 ? -8.060 13.758 24.493 1.00 44.34 74 LEU A C 1
ATOM 577 O O . LEU A 1 74 ? -9.091 13.559 25.140 1.00 44.34 74 LEU A O 1
ATOM 581 N N . LEU A 1 75 ? -7.113 12.824 24.357 1.00 42.19 75 LEU A N 1
ATOM 582 C CA . LEU A 1 75 ? -7.194 11.492 24.966 1.00 42.19 75 LEU A CA 1
ATOM 583 C C . LEU A 1 75 ? -6.790 11.504 26.451 1.00 42.19 75 LEU A C 1
ATOM 585 O O . LEU A 1 75 ? -7.479 10.896 27.272 1.00 42.19 75 LEU A O 1
ATOM 589 N N . LYS A 1 76 ? -5.753 12.264 26.838 1.00 49.47 76 LYS A N 1
ATOM 590 C CA . LYS A 1 76 ? -5.348 12.427 28.251 1.00 49.47 76 LYS A CA 1
ATOM 591 C C . LYS A 1 76 ? -6.439 13.058 29.116 1.00 49.47 76 LYS A C 1
ATOM 593 O O . LYS A 1 76 ? -6.644 12.617 30.242 1.00 49.47 76 LYS A O 1
ATOM 598 N N . ARG A 1 77 ? -7.186 14.037 28.589 1.00 46.75 77 ARG A N 1
ATOM 599 C CA . ARG A 1 77 ? -8.312 14.664 29.309 1.00 46.75 77 ARG A CA 1
ATOM 600 C C . ARG A 1 77 ? -9.510 13.736 29.538 1.00 46.75 77 ARG A C 1
ATOM 602 O O . ARG A 1 77 ? -10.348 14.066 30.371 1.00 46.75 77 ARG A O 1
ATOM 609 N N . ARG A 1 78 ? -9.633 12.622 28.804 1.00 48.28 78 ARG A N 1
ATOM 610 C CA . ARG A 1 78 ? -10.826 11.756 28.848 1.00 48.28 78 ARG A CA 1
ATOM 611 C C . ARG A 1 78 ? -10.692 10.497 29.699 1.00 48.28 78 ARG A C 1
ATOM 613 O O . ARG A 1 78 ? -11.729 10.012 30.139 1.00 48.28 78 ARG A O 1
ATOM 620 N N . TYR A 1 79 ? -9.488 9.957 29.901 1.00 47.03 79 TYR A N 1
ATOM 621 C CA . TYR A 1 79 ? -9.373 8.557 30.335 1.00 47.03 79 TYR A CA 1
ATOM 622 C C . TYR A 1 79 ? -8.693 8.280 31.681 1.00 47.03 79 TYR A C 1
ATOM 624 O O . TYR A 1 79 ? -8.820 7.154 32.132 1.00 47.03 79 TYR A O 1
ATOM 632 N N . ASP A 1 80 ? -8.047 9.243 32.349 1.00 41.88 80 ASP A N 1
ATOM 633 C CA . ASP A 1 80 ? -7.440 9.081 33.696 1.00 41.88 80 ASP A CA 1
ATOM 634 C C . ASP A 1 80 ? -6.805 7.691 33.967 1.00 41.88 80 ASP A C 1
ATOM 636 O O . ASP A 1 80 ? -7.055 7.039 34.980 1.00 41.88 80 ASP A O 1
ATOM 640 N N . VAL A 1 81 ? -6.026 7.176 33.005 1.00 44.97 81 VAL A N 1
ATOM 641 C CA . VAL A 1 81 ? -5.436 5.832 33.094 1.00 44.97 81 VAL A CA 1
ATOM 642 C C . VAL A 1 81 ? -3.981 5.933 33.543 1.00 44.97 81 VAL A C 1
ATOM 644 O O . VAL A 1 81 ? -3.081 6.233 32.757 1.00 44.97 81 VAL A O 1
ATOM 647 N N . SER A 1 82 ? -3.733 5.610 34.815 1.00 43.97 82 SER A N 1
ATOM 648 C CA . SER A 1 82 ? -2.406 5.203 35.287 1.00 43.97 82 SER A CA 1
ATOM 649 C C . SER A 1 82 ? -2.044 3.854 34.666 1.00 43.97 82 SER A C 1
ATOM 651 O O . SER A 1 82 ? -2.639 2.829 34.986 1.00 43.97 82 SER A O 1
ATOM 653 N N . THR A 1 83 ? -1.066 3.854 33.762 1.00 41.25 83 THR A N 1
ATOM 654 C CA . THR A 1 83 ? -0.607 2.637 33.081 1.00 41.25 83 THR A CA 1
ATOM 655 C C . THR A 1 83 ? 0.499 1.970 33.898 1.00 41.25 83 THR A C 1
ATOM 657 O O . THR A 1 83 ? 1.572 2.543 34.077 1.00 41.25 83 THR A O 1
ATOM 660 N N . THR A 1 84 ? 0.256 0.757 34.393 1.00 40.44 84 THR A N 1
ATOM 661 C CA . THR A 1 84 ? 1.287 -0.123 34.958 1.00 40.44 84 THR A CA 1
ATOM 662 C C . THR A 1 84 ? 1.953 -0.926 33.836 1.00 40.44 84 THR A C 1
ATOM 664 O O . THR A 1 84 ? 1.289 -1.607 33.059 1.00 40.44 84 THR A O 1
ATOM 667 N N . LEU A 1 85 ? 3.282 -0.829 33.732 1.00 45.09 85 LEU A N 1
ATOM 668 C CA . LEU A 1 85 ? 4.107 -1.569 32.770 1.00 45.09 85 LEU A CA 1
ATOM 669 C C . LEU A 1 85 ? 4.200 -3.050 33.178 1.00 45.09 85 LEU A C 1
ATOM 671 O O . LEU A 1 85 ? 4.979 -3.402 34.061 1.00 45.09 85 LEU A O 1
ATOM 675 N N . GLY A 1 86 ? 3.395 -3.906 32.549 1.00 47.00 86 GLY A N 1
ATOM 676 C CA . GLY A 1 86 ? 3.547 -5.364 32.580 1.00 47.00 86 GLY A CA 1
ATOM 677 C C . GLY A 1 86 ? 4.242 -5.879 31.315 1.00 47.00 86 GLY A C 1
ATOM 678 O O . GLY A 1 86 ? 4.108 -5.281 30.246 1.00 47.00 86 GLY A O 1
ATOM 679 N N . GLU A 1 87 ? 4.987 -6.981 31.437 1.00 48.50 87 GLU A N 1
ATOM 680 C CA . GLU A 1 87 ? 5.678 -7.658 30.331 1.00 48.50 87 GLU A CA 1
ATOM 681 C C . GLU A 1 87 ? 4.706 -7.961 29.179 1.00 48.50 87 GLU A C 1
ATOM 683 O O . GLU A 1 87 ? 3.756 -8.735 29.306 1.00 48.50 87 GLU A O 1
ATOM 688 N N . THR A 1 88 ? 4.920 -7.293 28.047 1.00 49.16 88 THR A N 1
ATOM 689 C CA . THR A 1 88 ? 3.996 -7.281 26.913 1.00 49.16 88 THR A CA 1
ATOM 690 C C . THR A 1 88 ? 4.360 -8.404 25.952 1.00 49.16 88 THR A C 1
ATOM 692 O O . THR A 1 88 ? 5.259 -8.279 25.122 1.00 49.16 88 THR A O 1
ATOM 695 N N . THR A 1 89 ? 3.643 -9.524 26.049 1.00 63.03 89 THR A N 1
ATOM 696 C CA . THR A 1 89 ? 3.584 -10.482 24.940 1.00 63.03 89 THR A CA 1
ATOM 697 C C . THR A 1 89 ? 2.856 -9.796 23.788 1.00 63.03 89 THR A C 1
ATOM 699 O O . THR A 1 89 ? 1.702 -9.393 23.919 1.00 63.03 89 THR A O 1
ATOM 702 N N . THR A 1 90 ? 3.550 -9.569 22.673 1.00 61.28 90 THR A N 1
ATOM 703 C CA . THR A 1 90 ? 2.946 -8.932 21.502 1.00 61.28 90 THR A CA 1
ATOM 704 C C . THR A 1 90 ? 1.869 -9.863 20.936 1.00 61.28 90 THR A C 1
ATOM 706 O O . THR A 1 90 ? 2.171 -11.006 20.581 1.00 61.28 90 THR A O 1
ATOM 709 N N . PRO A 1 91 ? 0.596 -9.435 20.871 1.00 69.69 91 PRO A N 1
ATOM 710 C CA . PRO A 1 91 ? -0.468 -10.284 20.357 1.00 69.69 91 PRO A CA 1
ATOM 711 C C . PRO A 1 91 ? -0.195 -10.635 18.890 1.00 69.69 91 PRO A C 1
ATOM 713 O O . PRO A 1 91 ? 0.038 -9.766 18.048 1.00 69.69 91 PRO A O 1
ATOM 716 N N . VAL A 1 92 ? -0.224 -11.932 18.573 1.00 77.69 92 VAL A N 1
ATOM 717 C CA . VAL A 1 92 ? -0.067 -12.421 17.199 1.00 77.69 92 VAL A CA 1
ATOM 718 C C . VAL A 1 92 ? -1.373 -12.179 16.445 1.00 77.69 92 VAL A C 1
ATOM 720 O O . VAL A 1 92 ? -2.320 -12.964 16.521 1.00 77.69 92 VAL A O 1
ATOM 723 N N . TYR A 1 93 ? -1.438 -11.072 15.709 1.00 81.88 93 TYR A N 1
ATOM 724 C CA . TYR A 1 93 ? -2.596 -10.736 14.887 1.00 81.88 93 TYR A CA 1
ATOM 725 C C . TYR A 1 93 ? -2.689 -11.660 13.668 1.00 81.88 93 TYR A C 1
ATOM 727 O O . TYR A 1 93 ? -1.897 -11.570 12.731 1.00 81.88 93 TYR A O 1
ATOM 735 N N . THR A 1 94 ? -3.695 -12.536 13.654 1.00 89.38 94 THR A N 1
ATOM 736 C CA . THR A 1 94 ? -3.984 -13.407 12.507 1.00 89.38 94 THR A CA 1
ATOM 737 C C . THR A 1 94 ? -5.155 -12.849 11.705 1.00 89.38 94 THR A C 1
ATOM 739 O O . THR A 1 94 ? -6.250 -12.694 12.237 1.00 89.38 94 THR A O 1
ATOM 742 N N . LEU A 1 95 ? -4.948 -12.585 10.409 1.00 92.00 95 LEU A N 1
ATOM 743 C CA . LEU A 1 95 ? -6.025 -12.161 9.507 1.00 92.00 95 LEU A CA 1
ATOM 744 C C . LEU A 1 95 ? -7.071 -13.271 9.346 1.00 92.00 95 LEU A C 1
ATOM 746 O O . LEU A 1 95 ? -6.720 -14.414 9.021 1.00 92.00 95 LEU A O 1
ATOM 750 N N . THR A 1 96 ? -8.344 -12.912 9.485 1.00 93.25 96 THR A N 1
ATOM 751 C CA . THR A 1 96 ? -9.502 -13.744 9.130 1.00 93.25 96 THR A CA 1
ATOM 752 C C . THR A 1 96 ? -9.569 -13.992 7.617 1.00 93.25 96 THR A C 1
ATOM 754 O O . THR A 1 96 ? -8.924 -13.301 6.826 1.00 93.25 96 THR A O 1
ATOM 757 N N . SER A 1 97 ? -10.367 -14.969 7.176 1.00 92.25 97 SER A N 1
ATOM 758 C CA . SER A 1 97 ? -10.559 -15.265 5.745 1.00 92.25 97 SER A CA 1
ATOM 759 C C . SER A 1 97 ? -11.070 -14.053 4.955 1.00 92.25 97 SER A C 1
ATOM 761 O O . SER A 1 97 ? -10.525 -13.735 3.898 1.00 92.25 97 SER A O 1
ATOM 763 N N . THR A 1 98 ? -12.059 -13.337 5.495 1.00 93.81 98 THR A N 1
ATOM 764 C CA . THR A 1 98 ? -12.624 -12.124 4.886 1.00 93.81 98 THR A CA 1
ATOM 765 C C . THR A 1 98 ? -11.589 -11.006 4.780 1.00 93.81 98 THR A C 1
ATOM 767 O O . THR A 1 98 ? -11.500 -10.335 3.755 1.00 93.81 98 THR A O 1
ATOM 770 N N . GLU A 1 99 ? -10.764 -10.810 5.810 1.00 95.19 99 GLU A N 1
ATOM 771 C CA . GLU A 1 99 ? -9.701 -9.800 5.767 1.00 95.19 99 GLU A CA 1
ATOM 772 C C . GLU A 1 99 ? -8.634 -10.143 4.729 1.00 95.19 99 GLU A C 1
ATOM 774 O O . GLU A 1 99 ? -8.177 -9.255 4.018 1.00 95.19 99 GLU A O 1
ATOM 779 N N . ARG A 1 100 ? -8.272 -11.423 4.585 1.00 94.50 100 ARG A N 1
ATOM 780 C CA . ARG A 1 100 ? -7.327 -11.880 3.552 1.00 94.50 100 ARG A CA 1
ATOM 781 C C . ARG A 1 100 ? -7.874 -11.643 2.140 1.00 94.50 100 ARG A C 1
ATOM 783 O O . ARG A 1 100 ? -7.144 -11.173 1.270 1.00 94.50 100 ARG A O 1
ATOM 790 N N . GLN A 1 101 ? -9.161 -11.906 1.920 1.00 94.56 101 GLN A N 1
ATOM 791 C CA . GLN A 1 101 ? -9.856 -11.601 0.663 1.00 94.56 101 GLN A CA 1
ATOM 792 C C . GLN A 1 101 ? -9.858 -10.093 0.361 1.00 94.56 101 GLN A C 1
ATOM 794 O O . GLN A 1 101 ? -9.443 -9.675 -0.723 1.00 94.56 101 GLN A O 1
ATOM 799 N N . ALA A 1 102 ? -10.249 -9.267 1.337 1.00 95.62 102 ALA A N 1
ATOM 800 C CA . ALA A 1 102 ? -10.263 -7.810 1.207 1.00 95.62 102 ALA A CA 1
ATOM 801 C C . ALA A 1 102 ? -8.858 -7.225 0.982 1.00 95.62 102 ALA A C 1
ATOM 803 O O . ALA A 1 102 ? -8.682 -6.308 0.175 1.00 95.62 102 ALA A O 1
ATOM 804 N N . LEU A 1 103 ? -7.845 -7.777 1.652 1.00 96.75 103 LEU A N 1
ATOM 805 C CA . LEU A 1 103 ? -6.441 -7.420 1.471 1.00 96.75 103 LEU A CA 1
ATOM 806 C C . LEU A 1 103 ? -5.992 -7.691 0.031 1.00 96.75 103 LEU A C 1
ATOM 808 O O . LEU A 1 103 ? -5.454 -6.792 -0.616 1.00 96.75 103 LEU A O 1
ATOM 812 N N . ARG A 1 104 ? -6.270 -8.889 -0.504 1.00 96.44 104 ARG A N 1
ATOM 813 C CA . ARG A 1 104 ? -5.917 -9.243 -1.887 1.00 96.44 104 ARG A CA 1
ATOM 814 C C . ARG A 1 104 ? -6.620 -8.345 -2.903 1.00 96.44 104 ARG A C 1
ATOM 816 O O . ARG A 1 104 ? -5.971 -7.870 -3.832 1.00 96.44 104 ARG A O 1
ATOM 823 N N . PHE A 1 105 ? -7.906 -8.060 -2.689 1.00 96.25 105 PHE A N 1
ATOM 824 C CA . PHE A 1 105 ? -8.660 -7.100 -3.502 1.00 96.25 105 PHE A CA 1
ATOM 825 C C . PHE A 1 105 ? -8.002 -5.718 -3.518 1.00 96.25 105 PHE A C 1
ATOM 827 O O . PHE A 1 105 ? -7.813 -5.107 -4.571 1.00 96.25 105 PHE A O 1
ATOM 834 N N . THR A 1 106 ? -7.623 -5.233 -2.337 1.00 97.50 106 THR A N 1
ATOM 835 C CA . THR A 1 106 ? -7.005 -3.915 -2.173 1.00 97.50 106 THR A CA 1
ATOM 836 C C . THR A 1 106 ? -5.633 -3.854 -2.845 1.00 97.50 106 THR A C 1
ATOM 838 O O . THR A 1 106 ? -5.326 -2.859 -3.501 1.00 97.50 106 THR A O 1
ATOM 841 N N . ALA A 1 107 ? -4.837 -4.924 -2.756 1.00 97.88 107 ALA A N 1
ATOM 842 C CA . ALA A 1 107 ? -3.566 -5.042 -3.465 1.00 97.88 107 ALA A CA 1
ATOM 843 C C . ALA A 1 107 ? -3.753 -4.908 -4.987 1.00 97.88 107 ALA A C 1
ATOM 845 O O . ALA A 1 107 ? -3.066 -4.106 -5.626 1.00 97.88 107 ALA A O 1
ATOM 846 N N . GLY A 1 108 ? -4.740 -5.607 -5.562 1.00 97.12 108 GLY A N 1
ATOM 847 C CA . GLY A 1 108 ? -5.097 -5.466 -6.977 1.00 97.12 108 GLY A CA 1
ATOM 848 C C . GLY A 1 108 ? -5.535 -4.051 -7.344 1.00 97.12 108 GLY A C 1
ATOM 849 O O . GLY A 1 108 ? -5.050 -3.478 -8.322 1.00 97.12 108 GLY A O 1
ATOM 850 N N . TYR A 1 109 ? -6.382 -3.431 -6.520 1.00 97.44 109 TYR A N 1
ATOM 851 C CA . TYR A 1 109 ? -6.784 -2.039 -6.714 1.00 97.44 109 TYR A CA 1
ATOM 852 C C . TYR A 1 109 ? -5.583 -1.076 -6.733 1.00 97.44 109 TYR A C 1
ATOM 854 O O . TYR A 1 109 ? -5.498 -0.228 -7.624 1.00 97.44 109 TYR A O 1
ATOM 862 N N . ILE A 1 110 ? -4.631 -1.219 -5.804 1.00 98.19 110 ILE A N 1
ATOM 863 C CA . ILE A 1 110 ? -3.422 -0.381 -5.751 1.00 98.19 110 ILE A CA 1
ATOM 864 C C . ILE A 1 110 ? -2.568 -0.574 -7.004 1.00 98.19 110 ILE A C 1
ATOM 866 O O . ILE A 1 110 ? -2.206 0.416 -7.641 1.00 98.19 110 ILE A O 1
ATOM 870 N N . CYS A 1 111 ? -2.296 -1.822 -7.395 1.00 98.12 111 CYS A N 1
ATOM 871 C CA . CYS A 1 111 ? -1.498 -2.124 -8.586 1.00 98.12 111 CYS A CA 1
ATOM 872 C C . CYS A 1 111 ? -2.149 -1.552 -9.853 1.00 98.12 111 CYS A C 1
ATOM 874 O O . CYS A 1 111 ? -1.476 -0.928 -10.677 1.00 98.12 111 CYS A O 1
ATOM 876 N N . SER A 1 112 ? -3.475 -1.674 -9.978 1.00 97.25 112 SER A N 1
ATOM 877 C CA . SER A 1 112 ? -4.243 -1.061 -11.065 1.00 97.25 112 SER A CA 1
ATOM 878 C C . SER A 1 112 ? -4.132 0.464 -11.059 1.00 97.25 112 SER A C 1
ATOM 880 O O . SER A 1 112 ? -3.852 1.071 -12.093 1.00 97.25 112 SER A O 1
ATOM 882 N N . LYS A 1 113 ? -4.324 1.102 -9.899 1.00 97.44 113 LYS A N 1
ATOM 883 C CA . LYS A 1 113 ? -4.279 2.563 -9.762 1.00 97.44 113 LYS A CA 1
ATOM 884 C C . LYS A 1 113 ? -2.895 3.125 -10.092 1.00 97.44 113 LYS A C 1
ATOM 886 O O . LYS A 1 113 ? -2.803 4.132 -10.794 1.00 97.44 113 LYS A O 1
ATOM 891 N N . LEU A 1 114 ? -1.830 2.471 -9.630 1.00 98.06 114 LEU A N 1
ATOM 892 C CA . LEU A 1 114 ? -0.455 2.845 -9.963 1.00 98.06 114 LEU A CA 1
ATOM 893 C C . LEU A 1 114 ? -0.172 2.652 -11.452 1.00 98.06 114 LEU A C 1
ATOM 895 O O . LEU A 1 114 ? 0.337 3.573 -12.084 1.00 98.06 114 LEU A O 1
ATOM 899 N N . SER A 1 115 ? -0.595 1.526 -12.033 1.00 97.69 115 SER A N 1
ATOM 900 C CA . SER A 1 115 ? -0.465 1.283 -13.475 1.00 97.69 115 SER A CA 1
ATOM 901 C C . SER A 1 115 ? -1.140 2.392 -14.290 1.00 97.69 115 SER A C 1
ATOM 903 O O . SER A 1 115 ? -0.537 2.973 -15.187 1.00 97.69 115 SER A O 1
ATOM 905 N N . GLN A 1 116 ? -2.370 2.771 -13.937 1.00 97.31 116 GLN A N 1
ATOM 906 C CA . GLN A 1 116 ? -3.070 3.881 -14.591 1.00 97.31 116 GLN A CA 1
ATOM 907 C C . GLN A 1 116 ? -2.336 5.215 -14.402 1.00 97.31 116 GLN A C 1
ATOM 909 O O . GLN A 1 116 ? -2.243 6.007 -15.339 1.00 97.31 116 GLN A O 1
ATOM 914 N N . SER A 1 117 ? -1.805 5.477 -13.204 1.00 97.25 117 SER A N 1
ATOM 915 C CA . SER A 1 117 ? -1.052 6.700 -12.916 1.00 97.25 117 SER A CA 1
ATOM 916 C C . SER A 1 117 ? 0.236 6.797 -13.732 1.00 97.25 117 SER A C 1
ATOM 918 O O . SER A 1 117 ? 0.541 7.870 -14.245 1.00 97.25 117 SER A O 1
AT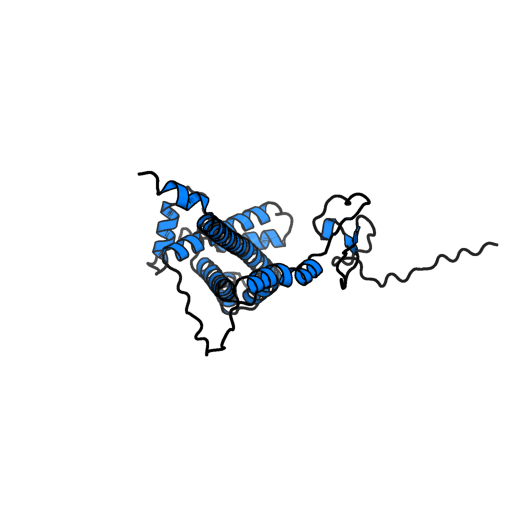OM 920 N N . PHE A 1 118 ? 0.991 5.707 -13.863 1.00 97.56 118 PHE A N 1
ATOM 921 C CA . PHE A 1 118 ? 2.233 5.687 -14.633 1.00 97.56 118 PHE A CA 1
ATOM 922 C C . PHE A 1 118 ? 1.972 5.754 -16.140 1.00 97.56 118 PHE A C 1
ATOM 924 O O . PHE A 1 118 ? 2.681 6.468 -16.846 1.00 97.56 118 PHE A O 1
ATOM 931 N N . ALA A 1 119 ? 0.903 5.115 -16.628 1.00 97.25 119 ALA A N 1
ATOM 932 C CA . ALA A 1 119 ? 0.505 5.179 -18.036 1.00 97.25 119 ALA A CA 1
ATOM 933 C C . ALA A 1 119 ? 0.154 6.608 -18.495 1.00 97.25 119 ALA A C 1
ATOM 935 O O . ALA A 1 119 ? 0.468 6.994 -19.623 1.00 97.25 119 ALA A O 1
ATOM 936 N N . LYS A 1 120 ? -0.436 7.427 -17.612 1.00 97.44 120 LYS A N 1
ATOM 937 C CA . LYS A 1 120 ? -0.720 8.848 -17.895 1.00 97.44 120 LYS A CA 1
ATOM 938 C C . LYS A 1 120 ? 0.543 9.672 -18.154 1.00 97.44 120 LYS A C 1
ATOM 940 O O . LYS A 1 120 ? 0.498 10.616 -18.933 1.00 97.44 120 LYS A O 1
ATOM 945 N N . HIS A 1 121 ? 1.663 9.300 -17.540 1.00 95.06 121 HIS A N 1
ATOM 946 C CA . HIS A 1 121 ? 2.945 10.000 -17.643 1.00 95.06 121 HIS A CA 1
ATOM 947 C C . HIS A 1 121 ? 4.012 9.096 -18.270 1.00 95.06 121 HIS A C 1
ATOM 949 O O . HIS A 1 121 ? 5.132 8.993 -17.765 1.00 95.06 121 HIS A O 1
ATOM 955 N N . HIS A 1 122 ? 3.649 8.426 -19.366 1.00 90.06 122 HIS A N 1
ATOM 956 C CA . HIS A 1 122 ? 4.500 7.464 -20.067 1.00 90.06 122 HIS A CA 1
ATOM 957 C C . HIS A 1 122 ? 5.736 8.093 -20.721 1.00 90.06 122 HIS A C 1
ATOM 959 O O . HIS A 1 122 ? 6.605 7.362 -21.174 1.00 90.06 122 HIS A O 1
ATOM 965 N N . THR A 1 123 ? 5.838 9.421 -20.804 1.00 95.81 123 THR A N 1
ATOM 966 C CA . THR A 1 123 ? 7.049 10.100 -21.289 1.00 95.81 123 THR A CA 1
ATOM 967 C C . THR A 1 123 ? 8.220 9.969 -20.316 1.00 95.81 123 THR A C 1
ATOM 969 O O . THR A 1 123 ? 9.366 10.031 -20.747 1.00 95.81 123 THR A O 1
ATOM 972 N N . ASN A 1 124 ? 7.955 9.736 -19.025 1.00 95.75 124 ASN A N 1
ATOM 973 C CA . ASN A 1 124 ? 8.995 9.511 -18.027 1.00 95.75 124 ASN A CA 1
ATOM 974 C C . ASN A 1 124 ? 9.518 8.055 -18.116 1.00 95.75 124 ASN A C 1
ATOM 976 O O . ASN A 1 124 ? 8.716 7.128 -17.947 1.00 95.75 124 ASN A O 1
ATOM 980 N N . PRO A 1 125 ? 10.827 7.826 -18.352 1.00 94.75 125 PRO A N 1
ATOM 981 C CA . PRO A 1 125 ? 11.400 6.482 -18.477 1.00 94.75 125 PRO A CA 1
ATOM 982 C C . PRO A 1 125 ? 11.198 5.629 -17.216 1.00 94.75 125 PRO A C 1
ATOM 984 O O . PRO A 1 125 ? 10.808 4.468 -17.331 1.00 94.75 125 PRO A O 1
ATOM 987 N N . MET A 1 126 ? 11.309 6.227 -16.025 1.00 95.06 126 MET A N 1
ATOM 988 C CA . MET A 1 126 ? 11.059 5.567 -14.736 1.00 95.06 126 MET A CA 1
ATOM 989 C C . MET A 1 126 ? 9.657 4.943 -14.690 1.00 95.06 126 MET A C 1
ATOM 991 O O . MET A 1 126 ? 9.481 3.782 -14.330 1.00 95.06 126 MET A O 1
ATOM 995 N N . ASN A 1 127 ? 8.643 5.688 -15.143 1.00 96.25 127 ASN A N 1
ATOM 996 C CA . ASN A 1 127 ? 7.261 5.207 -15.164 1.00 96.25 127 ASN A CA 1
ATOM 997 C C . ASN A 1 127 ? 7.067 4.037 -16.138 1.00 96.25 127 ASN A C 1
ATOM 999 O O . ASN A 1 127 ? 6.264 3.148 -15.854 1.00 96.25 127 ASN A O 1
ATOM 1003 N N . LYS A 1 128 ? 7.781 4.014 -17.274 1.00 95.75 128 LYS A N 1
ATOM 1004 C CA . LYS A 1 128 ? 7.732 2.885 -18.219 1.00 95.75 128 LYS A CA 1
ATOM 1005 C C . LYS A 1 128 ? 8.311 1.618 -17.595 1.00 95.75 128 LYS A C 1
ATOM 1007 O O . LYS A 1 128 ? 7.704 0.556 -17.725 1.00 95.75 128 LYS A O 1
ATOM 1012 N N . LEU A 1 129 ? 9.434 1.740 -16.889 1.00 94.06 129 LEU A N 1
ATOM 1013 C CA . LEU A 1 129 ? 10.067 0.620 -16.194 1.00 94.06 129 LEU A CA 1
ATOM 1014 C C . LEU A 1 129 ? 9.164 0.104 -15.063 1.00 94.06 129 LEU A C 1
ATOM 1016 O O . LEU A 1 129 ? 8.869 -1.089 -15.012 1.00 94.06 129 LEU A O 1
ATOM 1020 N N . CYS A 1 130 ? 8.588 0.995 -14.247 1.00 96.00 130 CYS A N 1
ATOM 1021 C CA . CYS A 1 130 ? 7.598 0.612 -13.235 1.00 96.00 130 CYS A CA 1
ATOM 1022 C C . CYS A 1 130 ? 6.367 -0.082 -13.833 1.00 96.00 130 CYS A C 1
ATOM 1024 O O . CYS A 1 130 ? 5.858 -1.036 -13.249 1.00 96.00 130 CYS A O 1
ATOM 1026 N N . LEU A 1 131 ? 5.869 0.375 -14.989 1.00 96.25 131 LEU A N 1
ATOM 1027 C CA . LEU A 1 131 ? 4.768 -0.289 -15.691 1.00 96.25 131 LEU A CA 1
ATOM 1028 C C . LEU A 1 131 ? 5.134 -1.706 -16.112 1.00 96.25 131 LEU A C 1
ATOM 1030 O O . LEU A 1 131 ? 4.280 -2.586 -16.040 1.00 96.25 131 LEU A O 1
ATOM 1034 N N . ASN A 1 132 ? 6.369 -1.924 -16.562 1.00 94.00 132 ASN A N 1
ATOM 1035 C CA . ASN A 1 132 ? 6.830 -3.251 -16.939 1.00 94.00 132 ASN A CA 1
ATOM 1036 C C . ASN A 1 132 ? 6.863 -4.184 -15.723 1.00 94.00 132 ASN A C 1
ATOM 1038 O O . ASN A 1 132 ? 6.273 -5.258 -15.763 1.00 94.00 132 ASN A O 1
ATOM 1042 N N . ILE A 1 133 ? 7.427 -3.717 -14.606 1.00 94.75 133 ILE A N 1
ATOM 1043 C CA . ILE A 1 133 ? 7.455 -4.469 -13.343 1.00 94.75 133 ILE A CA 1
ATOM 1044 C C . ILE A 1 133 ? 6.034 -4.789 -12.864 1.00 94.75 133 ILE A C 1
ATOM 1046 O O . ILE A 1 133 ? 5.725 -5.931 -12.532 1.00 94.75 133 ILE A O 1
ATOM 1050 N N . LEU A 1 134 ? 5.128 -3.806 -12.883 1.00 96.19 134 LEU A N 1
ATOM 1051 C CA . LEU A 1 134 ? 3.741 -4.015 -12.468 1.00 96.19 134 LEU A CA 1
ATOM 1052 C C . LEU A 1 134 ? 3.002 -5.019 -13.361 1.00 96.19 134 LEU A C 1
ATOM 1054 O O . LEU A 1 134 ? 2.092 -5.678 -12.872 1.00 96.19 134 LEU A O 1
ATOM 1058 N N . LYS A 1 135 ? 3.356 -5.205 -14.637 1.00 95.38 135 LYS A N 1
ATOM 1059 C CA . LYS A 1 135 ? 2.734 -6.272 -15.446 1.00 95.38 135 LYS A CA 1
ATOM 1060 C C . LYS A 1 135 ? 3.020 -7.656 -14.863 1.00 95.38 135 LYS A C 1
ATOM 1062 O O . LYS A 1 135 ? 2.106 -8.475 -14.824 1.00 95.38 135 LYS A O 1
ATOM 1067 N N . ASN A 1 136 ? 4.218 -7.862 -14.320 1.00 94.06 136 ASN A N 1
ATOM 1068 C CA . ASN A 1 136 ? 4.633 -9.121 -13.693 1.00 94.06 136 ASN A CA 1
ATOM 1069 C C . ASN A 1 136 ? 3.961 -9.361 -12.331 1.00 94.06 136 ASN A C 1
ATOM 1071 O O . ASN A 1 136 ? 4.012 -10.463 -11.796 1.00 94.06 136 ASN A O 1
ATOM 1075 N N . PHE A 1 137 ? 3.290 -8.353 -11.763 1.00 95.88 137 PHE A N 1
ATOM 1076 C CA . PHE A 1 137 ? 2.505 -8.520 -10.535 1.00 95.88 137 PHE A CA 1
ATOM 1077 C C . PHE A 1 137 ? 1.175 -9.239 -10.792 1.00 95.88 137 PHE A C 1
ATOM 1079 O O . PHE A 1 137 ? 0.497 -9.638 -9.839 1.00 95.88 137 PHE A O 1
ATOM 1086 N N . ARG A 1 138 ? 0.763 -9.372 -12.059 1.00 94.81 138 ARG A N 1
ATOM 1087 C CA . ARG A 1 138 ? -0.463 -10.082 -12.420 1.00 94.81 138 ARG A CA 1
ATOM 1088 C C . ARG A 1 138 ? -0.272 -11.593 -12.360 1.00 94.81 138 ARG A C 1
ATOM 1090 O O . ARG A 1 138 ? 0.799 -12.101 -12.663 1.00 94.81 138 ARG A O 1
ATOM 1097 N N . VAL A 1 139 ? -1.344 -12.303 -12.017 1.00 92.25 139 VAL A N 1
ATOM 1098 C CA . VAL A 1 139 ? -1.432 -13.753 -12.248 1.00 92.25 139 VAL A CA 1
ATOM 1099 C C . VAL A 1 139 ? -1.338 -14.004 -13.753 1.00 92.25 139 VAL A C 1
ATOM 1101 O O . VAL A 1 139 ? -2.083 -13.389 -14.521 1.00 92.25 139 VAL A O 1
ATOM 1104 N N . SER A 1 140 ? -0.432 -14.886 -14.168 1.00 86.50 140 SER A N 1
ATOM 1105 C CA . SER A 1 140 ? -0.335 -15.312 -15.567 1.00 86.50 140 SER A CA 1
ATOM 1106 C C . SER A 1 140 ? -1.506 -16.232 -15.911 1.00 86.50 140 SER A C 1
ATOM 1108 O O . SER A 1 140 ? -1.851 -17.105 -15.120 1.00 86.50 140 SER A O 1
ATOM 1110 N N . GLU A 1 141 ? -2.100 -16.089 -17.099 1.00 79.62 141 GLU A N 1
ATOM 1111 C CA . GLU A 1 141 ? -3.204 -16.960 -17.557 1.00 79.62 141 GLU A CA 1
ATOM 1112 C C . GLU A 1 141 ? -2.808 -18.448 -17.611 1.00 79.62 141 GLU A C 1
ATOM 1114 O O . GLU A 1 141 ? -3.663 -19.328 -17.565 1.00 79.62 141 GLU A O 1
ATOM 1119 N N . SER A 1 142 ? -1.504 -18.723 -17.690 1.00 74.62 142 SER A N 1
ATOM 1120 C CA . SER A 1 142 ? -0.905 -20.055 -17.734 1.00 74.62 142 SER A CA 1
ATOM 1121 C C . SER A 1 142 ? -0.586 -20.663 -16.366 1.00 74.62 142 SER A C 1
ATOM 1123 O O . SER A 1 142 ? -0.190 -21.829 -16.324 1.00 74.62 142 SER A O 1
ATOM 1125 N N . GLU A 1 143 ? -0.742 -19.933 -15.253 1.00 73.38 143 GLU A N 1
ATOM 1126 C CA . GLU A 1 143 ? -0.627 -20.523 -13.914 1.00 73.38 143 GLU A CA 1
ATOM 1127 C C . GLU A 1 143 ? -1.842 -21.425 -13.672 1.00 73.38 143 GLU A C 1
ATOM 1129 O O . GLU A 1 143 ? -2.867 -21.006 -13.133 1.00 73.38 143 GLU A O 1
ATOM 1134 N N . VAL A 1 144 ? -1.725 -22.681 -14.115 1.00 60.69 144 VAL A N 1
ATOM 1135 C CA . VAL A 1 144 ? -2.651 -23.759 -13.767 1.00 60.69 144 VAL A CA 1
ATOM 1136 C C . VAL A 1 144 ? -2.755 -23.780 -12.250 1.00 60.69 144 VAL A C 1
ATOM 1138 O O . VAL A 1 144 ? -1.732 -23.824 -11.569 1.00 60.69 144 VAL A O 1
ATOM 1141 N N . ASP A 1 145 ? -3.987 -23.716 -11.750 1.00 61.75 145 ASP A N 1
ATOM 1142 C CA . ASP A 1 145 ? -4.345 -23.594 -10.339 1.00 61.75 145 ASP A CA 1
ATOM 1143 C C . ASP A 1 145 ? -3.809 -24.793 -9.534 1.00 61.75 145 ASP A C 1
ATOM 1145 O O . ASP A 1 145 ? -4.509 -25.753 -9.209 1.00 61.75 145 ASP A O 1
ATOM 1149 N N . THR A 1 146 ? -2.515 -24.782 -9.217 1.00 63.00 146 THR A N 1
ATOM 1150 C CA . THR A 1 146 ? -1.969 -25.642 -8.178 1.00 63.00 146 THR A CA 1
ATOM 1151 C C . THR A 1 146 ? -2.692 -25.227 -6.912 1.00 63.00 146 THR A C 1
ATOM 1153 O O . THR A 1 146 ? -2.632 -24.048 -6.562 1.00 63.00 146 THR A O 1
ATOM 1156 N N . GLN A 1 147 ? -3.408 -26.157 -6.275 1.00 65.69 147 GLN A N 1
ATOM 1157 C CA . GLN A 1 147 ? -4.194 -25.937 -5.058 1.00 65.69 147 GLN A CA 1
ATOM 1158 C C . GLN A 1 147 ? -3.333 -25.314 -3.948 1.00 65.69 147 GLN A C 1
ATOM 1160 O O . GLN A 1 147 ? -2.826 -25.996 -3.062 1.00 65.69 147 GLN A O 1
ATOM 1165 N N . ASN A 1 148 ? -3.150 -23.998 -3.999 1.00 77.44 148 ASN A N 1
ATOM 1166 C CA . ASN A 1 148 ? -2.443 -23.250 -2.983 1.00 77.44 148 ASN A CA 1
ATOM 1167 C C . ASN A 1 148 ? -3.437 -22.924 -1.865 1.00 77.44 148 ASN A C 1
ATOM 1169 O O . ASN A 1 148 ? -4.630 -22.724 -2.106 1.00 77.44 148 ASN A O 1
ATOM 1173 N N . VAL A 1 149 ? -2.937 -22.783 -0.640 1.00 74.06 149 VAL A N 1
ATOM 1174 C CA . VAL A 1 149 ? -3.678 -22.347 0.557 1.00 74.06 149 VAL A CA 1
ATOM 1175 C C . VAL A 1 149 ? -4.402 -21.009 0.330 1.00 74.06 149 VAL A C 1
ATOM 1177 O O . VAL A 1 149 ? -5.337 -20.668 1.051 1.00 74.06 149 VAL A O 1
ATOM 1180 N N . LEU A 1 150 ? -3.994 -20.242 -0.684 1.00 82.62 150 LEU A N 1
ATOM 1181 C CA . LEU A 1 150 ? -4.568 -18.949 -1.050 1.00 82.62 150 LEU A CA 1
ATOM 1182 C C . LEU A 1 150 ? -5.574 -19.002 -2.214 1.00 82.62 150 LEU A C 1
ATOM 1184 O O . LEU A 1 150 ? -6.150 -17.961 -2.533 1.00 82.62 150 LEU A O 1
ATOM 1188 N N . SER A 1 151 ? -5.825 -20.168 -2.816 1.00 85.25 151 SER A N 1
ATOM 1189 C CA . SER A 1 151 ? -6.778 -20.348 -3.932 1.00 85.25 151 SER A CA 1
ATOM 1190 C C . SER A 1 151 ? -8.164 -19.768 -3.625 1.00 85.25 151 SER A C 1
ATOM 1192 O O . SER A 1 151 ? -8.677 -18.971 -4.405 1.00 85.25 151 SER A O 1
ATOM 1194 N N . TYR A 1 152 ? -8.688 -19.991 -2.414 1.00 87.38 152 TYR A N 1
ATOM 1195 C CA . TYR A 1 152 ? -9.996 -19.460 -1.993 1.00 87.38 152 TYR A CA 1
ATOM 1196 C C . TYR A 1 152 ? -10.112 -17.923 -2.075 1.00 87.38 152 TYR A C 1
ATOM 1198 O O . TYR A 1 152 ? -11.213 -17.376 -2.183 1.00 87.38 152 TYR A O 1
ATOM 1206 N N . THR A 1 153 ? -8.993 -17.190 -1.990 1.00 86.81 153 THR A N 1
ATOM 1207 C CA . THR A 1 153 ? -9.010 -15.730 -2.174 1.00 86.81 153 THR A CA 1
ATOM 1208 C C . THR A 1 153 ? -9.171 -15.348 -3.643 1.00 86.81 153 THR A C 1
ATOM 1210 O O . THR A 1 153 ? -9.811 -14.339 -3.926 1.00 86.81 153 THR A O 1
ATOM 1213 N N . LYS A 1 154 ? -8.637 -16.152 -4.570 1.00 86.12 154 LYS A N 1
ATOM 1214 C CA . LYS A 1 154 ? -8.800 -15.975 -6.019 1.00 86.12 154 LYS A CA 1
ATOM 1215 C C . LYS A 1 154 ? -10.236 -16.297 -6.438 1.00 86.12 154 LYS A C 1
ATOM 1217 O O . LYS A 1 154 ? -10.849 -15.492 -7.132 1.00 86.12 154 LYS A O 1
ATOM 1222 N N . ASP A 1 155 ? -10.804 -17.388 -5.924 1.00 86.94 155 ASP A N 1
ATOM 1223 C CA . ASP A 1 155 ? -12.195 -17.782 -6.197 1.00 86.94 155 ASP A CA 1
ATOM 1224 C C . ASP A 1 155 ? -13.181 -16.681 -5.812 1.00 86.94 155 ASP A C 1
ATOM 1226 O O . ASP A 1 155 ? -14.046 -16.285 -6.594 1.00 86.94 155 ASP A O 1
ATOM 1230 N N . TRP A 1 156 ? -13.007 -16.122 -4.613 1.00 91.25 156 TRP A N 1
ATOM 1231 C CA . TRP A 1 156 ? -13.838 -15.020 -4.148 1.00 91.25 156 TRP A CA 1
ATOM 1232 C C . TRP A 1 156 ? -13.717 -13.781 -5.044 1.00 91.25 156 TRP A C 1
ATOM 1234 O O . TRP A 1 156 ? -14.729 -13.162 -5.371 1.00 91.25 156 TRP A O 1
ATOM 1244 N N . LEU A 1 157 ? -12.502 -13.442 -5.494 1.00 88.69 157 LEU A N 1
ATOM 1245 C CA . LEU A 1 157 ? -12.279 -12.329 -6.421 1.00 88.69 157 LEU A CA 1
ATOM 1246 C C . LEU A 1 157 ? -12.974 -12.554 -7.763 1.00 88.69 157 LEU A C 1
ATOM 1248 O O . LEU A 1 157 ? -13.588 -11.623 -8.281 1.00 88.69 157 LEU A O 1
ATOM 1252 N N . ASN A 1 158 ? -12.941 -13.777 -8.292 1.00 86.44 158 ASN A N 1
ATOM 1253 C CA . ASN A 1 158 ? -13.633 -14.123 -9.531 1.00 86.44 158 ASN A CA 1
ATOM 1254 C C . ASN A 1 158 ? -15.151 -13.923 -9.406 1.00 86.44 158 ASN A C 1
ATOM 1256 O O . ASN A 1 158 ? -15.769 -13.416 -10.338 1.00 86.44 158 ASN A O 1
ATOM 1260 N N . ILE A 1 159 ? -15.733 -14.225 -8.238 1.00 89.56 159 ILE A N 1
ATOM 1261 C CA . ILE A 1 159 ? -17.164 -14.018 -7.962 1.00 89.56 159 ILE A CA 1
ATOM 1262 C C . ILE A 1 159 ? -17.527 -12.527 -7.918 1.00 89.56 159 ILE A C 1
ATOM 1264 O O . ILE A 1 159 ? -18.558 -12.126 -8.458 1.00 89.56 159 ILE A O 1
ATOM 1268 N N . ILE A 1 160 ? -16.718 -11.696 -7.251 1.00 91.62 160 ILE A N 1
ATOM 1269 C CA . ILE A 1 160 ? -17.057 -10.275 -7.054 1.00 91.62 160 ILE A CA 1
ATOM 1270 C C . ILE A 1 160 ? -16.618 -9.371 -8.211 1.00 91.62 160 ILE A C 1
ATOM 1272 O O . ILE A 1 160 ? -17.134 -8.259 -8.363 1.00 91.62 160 ILE 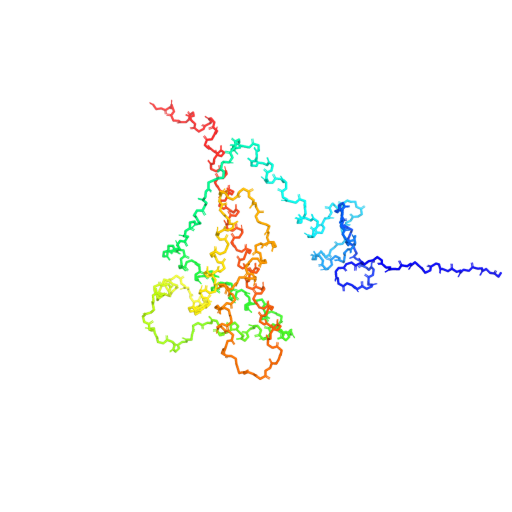A O 1
ATOM 1276 N N . SER A 1 161 ? -15.648 -9.810 -9.013 1.00 88.44 161 SER A N 1
ATOM 1277 C CA . SER A 1 161 ? -15.123 -9.019 -10.120 1.00 88.44 161 SER A CA 1
ATOM 1278 C C . SER A 1 161 ? -16.122 -8.978 -11.276 1.00 88.44 161 SER A C 1
ATOM 1280 O O . SER A 1 161 ? -16.728 -9.976 -11.648 1.00 88.44 161 SER A O 1
ATOM 1282 N N . ARG A 1 162 ? -16.290 -7.799 -11.879 1.00 89.94 162 ARG A N 1
ATOM 1283 C CA . ARG A 1 162 ? -17.141 -7.596 -13.066 1.00 89.94 162 ARG A CA 1
ATOM 1284 C C . ARG A 1 162 ? -16.305 -7.454 -14.342 1.00 89.94 162 ARG A C 1
ATOM 1286 O O . ARG A 1 162 ? -16.686 -6.732 -15.258 1.00 89.94 162 ARG A O 1
ATOM 1293 N N . GLY A 1 163 ? -15.134 -8.090 -14.367 1.00 86.50 163 GLY A N 1
ATOM 1294 C CA . GLY A 1 163 ? -14.083 -7.822 -15.349 1.00 86.50 163 GLY A CA 1
ATOM 1295 C C . GLY A 1 163 ? -13.244 -6.583 -15.005 1.00 86.50 163 GLY A C 1
ATOM 1296 O O . GLY A 1 163 ? -13.604 -5.771 -14.152 1.00 86.50 163 GLY A O 1
ATOM 1297 N N . GLY A 1 164 ? -12.068 -6.471 -15.627 1.00 87.25 164 GLY A N 1
ATOM 1298 C CA . GLY A 1 164 ? -11.144 -5.340 -15.443 1.00 87.25 164 GLY A CA 1
ATOM 1299 C C . GLY A 1 164 ? -10.410 -5.294 -14.096 1.00 87.25 164 GLY A C 1
ATOM 1300 O O . GLY A 1 164 ? -9.605 -4.390 -13.871 1.00 87.25 164 GLY A O 1
ATOM 1301 N N . TYR A 1 165 ? -10.653 -6.259 -13.206 1.00 92.75 165 TYR A N 1
ATOM 1302 C CA . TYR A 1 165 ? -9.920 -6.386 -11.953 1.00 92.75 165 TYR A CA 1
ATOM 1303 C C . TYR A 1 165 ? -8.466 -6.807 -12.211 1.00 92.75 165 TYR A C 1
ATOM 1305 O O . TYR A 1 165 ? -8.179 -7.671 -13.039 1.00 92.75 165 TYR A O 1
ATOM 1313 N N . PHE A 1 166 ? -7.535 -6.190 -11.487 1.00 95.62 166 PHE A N 1
ATOM 1314 C CA . PHE A 1 166 ? -6.123 -6.544 -11.539 1.00 95.62 166 PHE A CA 1
ATOM 1315 C C . PHE A 1 166 ? -5.879 -7.726 -10.595 1.00 95.62 166 PHE A C 1
ATOM 1317 O O . PHE A 1 166 ? -5.717 -7.543 -9.389 1.00 95.62 166 PHE A O 1
ATOM 1324 N N . SER A 1 167 ? -5.874 -8.943 -11.142 1.00 94.81 167 SER A N 1
ATOM 1325 C CA . SER A 1 167 ? -5.593 -10.154 -10.366 1.00 94.81 167 SER A CA 1
ATOM 1326 C C . SER A 1 167 ? -4.117 -10.226 -9.996 1.00 94.81 167 SER A C 1
ATOM 1328 O O . SER A 1 167 ? -3.276 -10.362 -10.878 1.00 94.81 167 SER A O 1
ATOM 1330 N N . VAL A 1 168 ? -3.802 -10.098 -8.705 1.00 95.75 168 VAL A N 1
ATOM 1331 C CA . VAL A 1 168 ? -2.423 -10.121 -8.190 1.00 95.75 168 VAL A CA 1
ATOM 1332 C C . VAL A 1 168 ? -1.948 -11.540 -7.894 1.00 95.75 168 VAL A C 1
ATOM 1334 O O . VAL A 1 168 ? -2.722 -12.353 -7.373 1.00 95.75 168 VAL A O 1
ATOM 1337 N N . SER A 1 169 ? -0.676 -11.820 -8.177 1.00 94.00 169 SER A N 1
ATOM 1338 C CA . SER A 1 169 ? -0.020 -13.086 -7.832 1.00 94.00 169 SER A CA 1
ATOM 1339 C C . SER A 1 169 ? 0.108 -13.280 -6.313 1.00 94.00 169 SER A C 1
ATOM 1341 O O . SER A 1 169 ? -0.097 -12.355 -5.518 1.00 94.00 169 SER A O 1
ATOM 1343 N N . ASP A 1 170 ? 0.396 -14.511 -5.882 1.00 92.88 170 ASP A N 1
ATOM 1344 C CA . ASP A 1 170 ? 0.543 -14.825 -4.455 1.00 92.88 170 ASP A CA 1
ATOM 1345 C C . ASP A 1 170 ? 1.713 -14.070 -3.788 1.00 92.88 170 ASP A C 1
ATOM 1347 O O . ASP A 1 170 ? 1.505 -13.551 -2.688 1.00 92.88 170 ASP A O 1
ATOM 1351 N N . PRO A 1 171 ? 2.892 -13.898 -4.424 1.00 93.62 171 PRO A N 1
ATOM 1352 C CA . PRO A 1 171 ? 3.969 -13.095 -3.841 1.00 93.62 171 PRO A CA 1
ATOM 1353 C C . PRO A 1 171 ? 3.591 -11.617 -3.641 1.00 93.62 171 PRO A C 1
ATOM 1355 O O . PRO A 1 171 ? 3.895 -11.041 -2.597 1.00 93.62 171 PRO A O 1
ATOM 1358 N N . VAL A 1 172 ? 2.830 -11.016 -4.567 1.00 96.62 172 VAL A N 1
ATOM 1359 C CA . VAL A 1 172 ? 2.301 -9.647 -4.394 1.00 96.62 172 VAL A CA 1
ATOM 1360 C C . VAL A 1 172 ? 1.333 -9.583 -3.217 1.00 96.62 172 VAL A C 1
ATOM 1362 O O . VAL A 1 172 ? 1.393 -8.660 -2.408 1.00 96.62 172 VAL A O 1
ATOM 1365 N N . TYR A 1 173 ? 0.446 -10.569 -3.078 1.00 96.12 173 TYR A N 1
ATOM 1366 C CA . TYR A 1 173 ? -0.432 -10.650 -1.912 1.00 96.12 173 TYR A CA 1
ATOM 1367 C C . TYR A 1 173 ? 0.364 -10.745 -0.598 1.00 96.12 173 TYR A C 1
ATOM 1369 O O . TYR A 1 173 ? 0.027 -10.054 0.365 1.00 96.12 173 TYR A O 1
ATOM 1377 N N . ILE A 1 174 ? 1.424 -11.561 -0.559 1.00 94.50 174 ILE A N 1
ATOM 1378 C CA . ILE A 1 174 ? 2.294 -11.701 0.617 1.00 94.50 174 ILE A CA 1
ATOM 1379 C C . ILE A 1 174 ? 2.945 -10.359 0.963 1.00 94.50 174 ILE A C 1
ATOM 1381 O O . ILE A 1 174 ? 2.881 -9.958 2.119 1.00 94.50 174 ILE A O 1
ATOM 1385 N N . LEU A 1 175 ? 3.470 -9.619 -0.017 1.00 97.25 175 LEU A N 1
ATOM 1386 C CA . LEU A 1 175 ? 4.030 -8.282 0.203 1.00 97.25 175 LEU A CA 1
ATOM 1387 C C . LEU A 1 175 ? 3.047 -7.356 0.944 1.00 97.25 175 LEU A C 1
ATOM 1389 O O . LEU A 1 175 ? 3.384 -6.776 1.976 1.00 97.25 175 LEU A O 1
ATOM 1393 N N . PHE A 1 176 ? 1.809 -7.248 0.456 1.00 98.19 176 PHE A N 1
ATOM 1394 C CA . PHE A 1 176 ? 0.792 -6.403 1.094 1.00 98.19 176 PHE A CA 1
ATOM 1395 C C . PHE A 1 176 ? 0.344 -6.933 2.462 1.00 98.19 176 PHE A C 1
ATOM 1397 O O 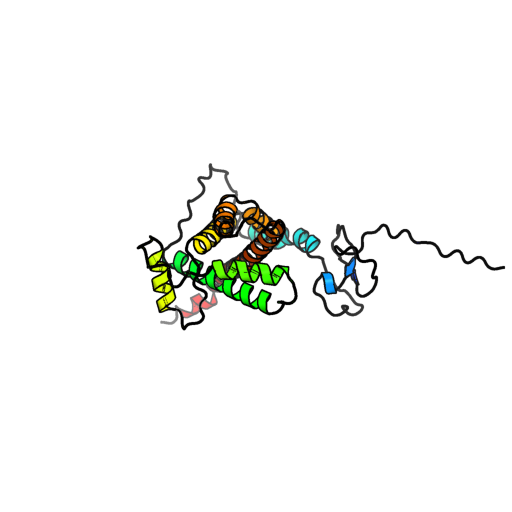. PHE A 1 176 ? 0.006 -6.137 3.339 1.00 98.19 176 PHE A O 1
ATOM 1404 N N . ARG A 1 177 ? 0.364 -8.254 2.680 1.00 96.75 177 ARG A N 1
ATOM 1405 C CA . ARG A 1 177 ? 0.123 -8.857 4.001 1.00 96.75 177 ARG A CA 1
ATOM 1406 C C . ARG A 1 177 ? 1.168 -8.405 5.011 1.00 96.75 177 ARG A C 1
ATOM 1408 O O . ARG A 1 177 ? 0.798 -8.031 6.117 1.00 96.75 177 ARG A O 1
ATOM 1415 N N . GLU A 1 178 ? 2.441 -8.411 4.635 1.00 96.56 178 GLU A N 1
ATOM 1416 C CA . GLU A 1 178 ? 3.525 -7.983 5.524 1.00 96.56 178 GLU A CA 1
ATOM 1417 C C . GLU A 1 178 ? 3.427 -6.487 5.848 1.00 96.56 178 GLU A C 1
ATOM 1419 O O . GLU A 1 178 ? 3.549 -6.100 7.011 1.00 96.56 178 GLU A O 1
ATOM 1424 N N . MET A 1 179 ? 3.069 -5.653 4.863 1.00 97.94 179 MET A N 1
ATOM 1425 C CA . MET A 1 179 ? 2.754 -4.243 5.116 1.00 97.94 179 MET A CA 1
ATOM 1426 C C . MET A 1 179 ? 1.564 -4.080 6.078 1.00 97.94 179 MET A C 1
ATOM 1428 O O . MET A 1 179 ? 1.613 -3.241 6.975 1.00 97.94 179 MET A O 1
ATOM 1432 N N . GLU A 1 180 ? 0.493 -4.868 5.927 1.00 96.94 180 GLU A N 1
ATOM 1433 C CA . GLU A 1 180 ? -0.668 -4.832 6.831 1.00 96.94 180 GLU A CA 1
ATOM 1434 C C . GLU A 1 180 ? -0.305 -5.234 8.262 1.00 96.94 180 GLU A C 1
ATOM 1436 O O . GLU A 1 180 ? -0.777 -4.602 9.205 1.00 96.94 180 GLU A O 1
ATOM 1441 N N . THR A 1 181 ? 0.542 -6.249 8.442 1.00 94.50 181 THR A N 1
ATOM 1442 C CA . THR A 1 181 ? 1.008 -6.681 9.767 1.00 94.50 181 THR A CA 1
ATOM 1443 C C . THR A 1 181 ? 1.716 -5.541 10.500 1.00 94.50 181 THR A C 1
ATOM 1445 O O . THR A 1 181 ? 1.442 -5.300 11.678 1.00 94.50 181 THR A O 1
ATOM 1448 N N . ILE A 1 182 ? 2.579 -4.794 9.803 1.00 94.62 182 ILE A N 1
ATOM 1449 C CA . ILE A 1 182 ? 3.270 -3.625 10.367 1.00 94.62 182 ILE A CA 1
ATOM 1450 C C . ILE A 1 182 ? 2.272 -2.508 10.672 1.00 94.62 182 ILE A C 1
ATOM 1452 O O . ILE A 1 182 ? 2.309 -1.927 11.751 1.00 94.62 182 ILE A O 1
ATOM 1456 N N . VAL A 1 183 ? 1.346 -2.215 9.758 1.00 94.56 183 VAL A N 1
ATOM 1457 C CA . VAL A 1 183 ? 0.322 -1.187 9.991 1.00 94.56 183 VAL A CA 1
ATOM 1458 C C . VAL A 1 183 ? -0.525 -1.528 11.222 1.00 94.56 183 VAL A C 1
ATOM 1460 O O . VAL A 1 183 ? -0.688 -0.679 12.092 1.00 94.56 183 VAL A O 1
ATOM 1463 N N . ARG A 1 184 ? -1.010 -2.767 11.357 1.00 92.31 184 ARG A N 1
ATOM 1464 C CA . ARG A 1 184 ? -1.831 -3.194 12.505 1.00 92.31 184 ARG A CA 1
ATOM 1465 C C . ARG A 1 184 ? -1.091 -3.121 13.830 1.00 92.31 184 ARG A C 1
ATOM 1467 O O . ARG A 1 184 ? -1.662 -2.634 14.797 1.00 92.31 184 ARG A O 1
ATOM 1474 N N . SER A 1 185 ? 0.168 -3.556 13.874 1.00 90.62 185 SER A N 1
ATOM 1475 C CA . SER A 1 185 ? 0.961 -3.513 15.110 1.00 90.62 185 SER A CA 1
ATOM 1476 C C . SER A 1 185 ? 1.269 -2.090 15.587 1.00 90.62 185 SER A C 1
ATOM 1478 O O . SER A 1 185 ? 1.671 -1.908 16.730 1.00 90.62 185 SER A O 1
ATOM 1480 N N . ASN A 1 186 ? 1.066 -1.084 14.729 1.00 91.06 186 ASN A N 1
ATOM 1481 C CA . ASN A 1 186 ? 1.292 0.327 15.035 1.00 91.06 186 ASN A CA 1
ATOM 1482 C C . ASN A 1 186 ? -0.004 1.158 15.131 1.00 91.06 186 ASN A C 1
ATOM 1484 O O . ASN A 1 186 ? 0.072 2.330 15.485 1.00 91.06 186 ASN A O 1
ATOM 1488 N N . LEU A 1 187 ? -1.171 0.582 14.816 1.00 87.75 187 LEU A N 1
ATOM 1489 C CA . LEU A 1 187 ? -2.485 1.245 14.881 1.00 87.75 187 LEU A CA 1
ATOM 1490 C C . LEU A 1 187 ? -3.400 0.645 15.965 1.00 87.75 187 LEU A C 1
ATOM 1492 O O . LEU A 1 187 ? -4.622 0.676 15.836 1.00 87.75 187 LEU A O 1
ATOM 1496 N N . ASP A 1 188 ? -2.827 0.072 17.022 1.00 78.75 188 ASP A N 1
ATOM 1497 C CA . ASP A 1 188 ? -3.598 -0.482 18.140 1.00 78.75 188 ASP A CA 1
ATOM 1498 C C . ASP A 1 188 ? -4.262 0.642 18.958 1.00 78.75 188 ASP A C 1
ATOM 1500 O O . ASP A 1 188 ? -3.617 1.638 19.288 1.00 78.75 188 ASP A O 1
ATOM 1504 N N . GLU A 1 189 ? -5.534 0.454 19.325 1.00 64.50 189 GLU A N 1
ATOM 1505 C CA . GLU A 1 189 ? -6.320 1.338 20.203 1.00 64.50 189 GLU A CA 1
ATOM 1506 C C . GLU A 1 189 ? -5.628 1.557 21.562 1.00 64.50 189 GLU A C 1
ATOM 1508 O O . GLU A 1 189 ? -5.784 2.600 22.195 1.00 64.50 189 GLU A O 1
ATOM 1513 N N . SER A 1 190 ? -4.804 0.589 21.969 1.00 67.75 190 SER A N 1
ATOM 1514 C CA . SER A 1 190 ? -4.036 0.597 23.216 1.00 67.75 190 SER A CA 1
ATOM 1515 C C . SER A 1 190 ? -2.702 1.345 23.110 1.00 67.75 190 SER A C 1
ATOM 1517 O O . SER A 1 190 ? -2.073 1.630 24.131 1.00 67.75 190 SER A O 1
ATOM 1519 N N . SER A 1 191 ? -2.228 1.644 21.895 1.00 64.50 191 SER A N 1
ATOM 1520 C CA . SER A 1 191 ? -0.955 2.341 21.706 1.00 64.50 191 SER A CA 1
ATOM 1521 C C . SER A 1 191 ? -1.122 3.817 22.047 1.00 64.50 191 SER A C 1
ATOM 1523 O O . SER A 1 191 ? -1.538 4.632 21.231 1.00 64.50 191 SER A O 1
ATOM 1525 N N . SER A 1 192 ? -0.748 4.169 23.277 1.00 52.38 192 SER A N 1
ATOM 1526 C CA . SER A 1 192 ? -0.744 5.543 23.795 1.00 52.38 192 SER A CA 1
ATOM 1527 C C . SER A 1 192 ? 0.171 6.500 23.014 1.00 52.38 192 SER A C 1
ATOM 1529 O O . SER A 1 192 ? 0.069 7.718 23.168 1.00 52.38 192 SER A O 1
ATOM 1531 N N . LEU A 1 193 ? 1.047 5.962 22.159 1.00 62.50 193 LEU A N 1
ATOM 1532 C CA . LEU A 1 193 ? 1.915 6.709 21.259 1.00 62.50 193 LEU A CA 1
ATOM 1533 C C . LEU A 1 193 ? 1.406 6.577 19.821 1.00 62.50 193 LEU A C 1
ATOM 1535 O O . LEU A 1 193 ? 1.595 5.551 19.170 1.00 62.50 193 LEU A O 1
ATOM 1539 N N . LEU A 1 194 ? 0.793 7.651 19.322 1.00 68.62 194 LEU A N 1
ATOM 1540 C CA . LEU A 1 194 ? 0.469 7.803 17.908 1.00 68.62 194 LEU A CA 1
ATOM 1541 C C . LEU A 1 194 ? 1.764 7.788 17.094 1.00 68.62 194 LEU A C 1
ATOM 1543 O O . LEU A 1 194 ? 2.555 8.730 17.141 1.00 68.62 194 LEU A O 1
ATOM 1547 N N . VAL A 1 195 ? 1.973 6.711 16.342 1.00 85.12 195 VAL A N 1
ATOM 1548 C CA . VAL A 1 195 ? 3.044 6.635 15.349 1.00 85.12 195 VAL A CA 1
ATOM 1549 C C . VAL A 1 195 ? 2.705 7.611 14.227 1.00 85.12 195 VAL A C 1
ATOM 1551 O O . VAL A 1 195 ? 1.616 7.551 13.650 1.00 85.12 195 VAL A O 1
ATOM 1554 N N . THR A 1 196 ? 3.624 8.524 13.909 1.00 90.00 196 THR A N 1
ATOM 1555 C CA . THR A 1 196 ? 3.399 9.461 12.804 1.00 90.00 196 THR A CA 1
ATOM 1556 C C . THR A 1 196 ? 3.388 8.716 11.471 1.00 90.00 196 THR A C 1
ATOM 1558 O O . THR A 1 196 ? 3.945 7.623 11.329 1.00 90.00 196 THR A O 1
ATOM 1561 N N . LYS A 1 197 ? 2.772 9.320 10.450 1.00 91.50 197 LYS A N 1
ATOM 1562 C CA . LYS A 1 197 ? 2.751 8.748 9.100 1.00 91.50 197 LYS A CA 1
ATOM 1563 C C . LYS A 1 197 ? 4.164 8.427 8.599 1.00 91.50 197 LYS A C 1
ATOM 1565 O O . LYS A 1 197 ? 4.379 7.345 8.065 1.00 91.50 197 LYS A O 1
ATOM 1570 N N . ASP A 1 198 ? 5.124 9.316 8.822 1.00 92.69 198 ASP A N 1
ATOM 1571 C CA . ASP A 1 198 ? 6.498 9.133 8.345 1.00 92.69 198 ASP A CA 1
ATOM 1572 C C . ASP A 1 198 ? 7.245 8.053 9.130 1.00 92.69 198 ASP A C 1
ATOM 1574 O O . ASP A 1 198 ? 7.958 7.242 8.541 1.00 92.69 198 ASP A O 1
ATOM 1578 N N . GLN A 1 199 ? 7.018 7.965 10.445 1.00 94.00 199 GLN A N 1
ATOM 1579 C CA . GLN A 1 199 ? 7.552 6.870 11.255 1.00 94.00 199 GLN A CA 1
ATOM 1580 C C . GLN A 1 199 ? 7.022 5.518 10.775 1.00 94.00 199 GLN A C 1
ATOM 1582 O O . GLN A 1 199 ? 7.788 4.565 10.657 1.00 94.00 199 GLN A O 1
ATOM 1587 N N . LEU A 1 200 ? 5.725 5.426 10.472 1.00 94.69 200 LEU A N 1
ATOM 1588 C CA . LEU A 1 200 ? 5.131 4.196 9.961 1.00 94.69 200 LEU A CA 1
ATOM 1589 C C . LEU A 1 200 ? 5.642 3.861 8.554 1.00 94.69 200 LEU A C 1
ATOM 1591 O O . LEU A 1 200 ? 5.917 2.698 8.277 1.00 94.69 200 LEU A O 1
ATOM 1595 N N . HIS A 1 201 ? 5.820 4.863 7.689 1.00 96.12 201 HIS A N 1
ATOM 1596 C CA . HIS A 1 201 ? 6.405 4.671 6.363 1.00 96.12 201 HIS A CA 1
ATOM 1597 C C . HIS A 1 201 ? 7.803 4.068 6.471 1.00 96.12 201 HIS A C 1
ATOM 1599 O O . HIS A 1 201 ? 8.068 3.022 5.884 1.00 96.12 201 HIS A O 1
ATOM 1605 N N . LYS A 1 202 ? 8.660 4.690 7.286 1.00 95.81 202 LYS A N 1
ATOM 1606 C CA . LYS A 1 202 ? 10.023 4.225 7.527 1.00 95.81 202 LYS A CA 1
ATOM 1607 C C . LYS A 1 202 ? 10.051 2.816 8.119 1.00 95.81 202 LYS A C 1
ATOM 1609 O O . LYS A 1 202 ? 10.819 1.982 7.668 1.00 95.81 202 LYS A O 1
ATOM 1614 N N . LYS A 1 203 ? 9.155 2.501 9.064 1.00 96.31 203 LYS A N 1
ATOM 1615 C CA . LYS A 1 203 ? 9.028 1.137 9.609 1.00 96.31 203 LYS A CA 1
ATOM 1616 C C . LYS A 1 203 ? 8.686 0.093 8.543 1.00 96.31 203 LYS A C 1
ATOM 1618 O O . LYS A 1 203 ? 9.144 -1.037 8.655 1.00 96.31 203 LYS A O 1
ATOM 1623 N N . ILE A 1 204 ? 7.859 0.437 7.554 1.00 96.81 204 ILE A N 1
ATOM 1624 C CA . ILE A 1 204 ? 7.517 -0.476 6.454 1.00 96.81 204 ILE A CA 1
ATOM 1625 C C . ILE A 1 204 ? 8.706 -0.631 5.498 1.00 96.81 204 ILE A C 1
ATOM 1627 O O . ILE A 1 204 ? 9.015 -1.752 5.110 1.00 96.81 204 ILE A O 1
ATOM 1631 N N . GLU A 1 205 ? 9.366 0.473 5.151 1.00 95.88 205 GLU A N 1
ATOM 1632 C CA . GLU A 1 205 ? 10.528 0.519 4.250 1.00 95.88 205 GLU A CA 1
ATOM 1633 C C . GLU A 1 205 ? 11.745 -0.234 4.813 1.00 95.88 205 GLU A C 1
ATOM 1635 O O . GLU A 1 205 ? 12.372 -1.023 4.108 1.00 95.88 205 GLU A O 1
ATOM 1640 N N . ASP A 1 206 ? 12.022 -0.081 6.108 1.00 95.31 206 ASP A N 1
ATOM 1641 C CA . ASP A 1 206 ? 13.137 -0.745 6.791 1.00 95.31 206 ASP A CA 1
ATOM 1642 C C . ASP A 1 206 ? 12.822 -2.216 7.151 1.00 95.31 206 ASP A C 1
ATOM 1644 O O . ASP A 1 206 ? 13.692 -2.948 7.633 1.00 95.31 206 ASP A O 1
ATOM 1648 N N . SER A 1 207 ? 11.582 -2.686 6.952 1.00 95.94 207 SER A N 1
ATOM 1649 C CA . SER A 1 207 ? 11.185 -4.030 7.380 1.00 95.94 207 SER A CA 1
ATOM 1650 C C . SER A 1 207 ? 11.693 -5.119 6.443 1.00 95.94 207 SER A C 1
ATOM 1652 O O . SER A 1 207 ? 11.262 -5.247 5.294 1.00 95.94 207 SER A O 1
ATOM 1654 N N . GLN A 1 208 ? 12.500 -6.028 6.992 1.00 91.06 208 GLN A N 1
ATOM 1655 C CA . GLN A 1 208 ? 12.932 -7.233 6.286 1.00 91.06 208 GLN A CA 1
ATOM 1656 C C . GLN A 1 208 ? 11.752 -8.110 5.836 1.00 91.06 208 GLN A C 1
ATOM 1658 O O . GLN A 1 208 ? 11.829 -8.724 4.770 1.00 91.06 208 GLN A O 1
ATOM 1663 N N . SER A 1 209 ? 10.652 -8.153 6.601 1.00 92.88 209 SER A N 1
ATOM 1664 C CA . SER A 1 209 ? 9.480 -8.956 6.228 1.00 92.88 209 SER A CA 1
ATOM 1665 C C . SER A 1 209 ? 8.785 -8.424 4.975 1.00 92.88 209 SER A C 1
ATOM 1667 O O . SER A 1 209 ? 8.191 -9.203 4.243 1.00 92.88 209 SER A O 1
ATOM 1669 N N . VAL A 1 210 ? 8.900 -7.123 4.691 1.00 96.00 210 VAL A N 1
ATOM 1670 C CA . VAL A 1 210 ? 8.382 -6.484 3.471 1.00 96.00 210 VAL A CA 1
ATOM 1671 C C . VAL A 1 210 ? 9.403 -6.579 2.342 1.00 96.00 210 VAL A C 1
ATOM 1673 O O . VAL A 1 210 ? 9.048 -6.924 1.215 1.00 96.00 210 VAL A O 1
ATOM 1676 N N . ASN A 1 211 ? 10.679 -6.341 2.645 1.00 93.19 211 ASN A N 1
ATOM 1677 C CA . ASN A 1 211 ? 11.739 -6.320 1.642 1.00 93.19 211 ASN A CA 1
ATOM 1678 C C . ASN A 1 211 ? 11.996 -7.701 1.029 1.00 93.19 211 ASN A C 1
ATOM 1680 O O . ASN A 1 211 ? 12.194 -7.797 -0.176 1.00 93.19 211 ASN A O 1
ATOM 1684 N N . TYR A 1 212 ? 11.922 -8.786 1.806 1.00 92.00 212 TYR A N 1
ATOM 1685 C CA . TYR A 1 212 ? 12.119 -10.143 1.283 1.00 92.00 212 TYR A CA 1
ATOM 1686 C C . TYR A 1 212 ? 11.128 -10.539 0.164 1.00 92.00 212 TYR A C 1
ATOM 1688 O O . TYR A 1 212 ? 11.586 -10.861 -0.934 1.00 92.00 212 TYR A O 1
ATOM 1696 N N . PRO A 1 213 ? 9.793 -10.493 0.363 1.00 91.50 213 PRO A N 1
ATOM 1697 C CA . PRO A 1 213 ? 8.846 -10.797 -0.708 1.00 91.50 213 PRO A CA 1
ATOM 1698 C C . PRO A 1 213 ? 8.902 -9.776 -1.850 1.00 91.50 213 PRO A C 1
ATOM 1700 O O . PRO A 1 213 ? 8.590 -10.132 -2.984 1.00 91.50 213 PRO A O 1
ATOM 1703 N N . TYR A 1 214 ? 9.307 -8.527 -1.586 1.00 95.38 214 TYR A N 1
ATOM 1704 C CA . TYR A 1 214 ? 9.514 -7.544 -2.647 1.00 95.38 214 TYR A CA 1
ATOM 1705 C C . TYR A 1 214 ? 10.700 -7.906 -3.545 1.00 95.38 214 TYR A C 1
ATOM 1707 O O . TYR A 1 214 ? 10.548 -7.924 -4.760 1.00 95.38 214 TYR A O 1
ATOM 1715 N N . MET A 1 215 ? 11.849 -8.262 -2.965 1.00 91.50 215 MET A N 1
ATOM 1716 C CA . MET A 1 215 ? 13.014 -8.717 -3.728 1.00 91.50 215 MET A CA 1
ATOM 1717 C C . MET A 1 215 ? 12.692 -9.973 -4.540 1.00 91.50 215 MET A C 1
ATOM 1719 O O . MET A 1 215 ? 13.084 -10.066 -5.696 1.00 91.50 215 MET A O 1
ATOM 1723 N N . GLU A 1 216 ? 11.924 -10.915 -3.982 1.00 90.19 216 GLU A N 1
ATOM 1724 C CA . GLU A 1 216 ? 11.486 -12.111 -4.715 1.00 90.19 216 GLU A CA 1
ATOM 1725 C C . GLU A 1 216 ? 10.682 -11.762 -5.977 1.00 90.19 216 GLU A C 1
ATOM 1727 O O . GLU A 1 216 ? 10.863 -12.385 -7.019 1.00 90.19 216 GLU A O 1
ATOM 1732 N N . LEU A 1 217 ? 9.840 -10.724 -5.915 1.00 92.00 217 LEU A N 1
ATOM 1733 C CA . LEU A 1 217 ? 9.108 -10.218 -7.081 1.00 92.00 217 LEU A CA 1
ATOM 1734 C C . LEU A 1 217 ? 10.025 -9.607 -8.150 1.00 92.00 217 LEU A C 1
ATOM 1736 O O . LEU A 1 217 ? 9.626 -9.546 -9.313 1.00 92.00 217 LEU A O 1
ATOM 1740 N N . MET A 1 218 ? 11.217 -9.142 -7.769 1.00 92.19 218 MET A N 1
ATOM 1741 C CA . MET A 1 218 ? 12.170 -8.499 -8.678 1.00 92.19 218 MET A CA 1
ATOM 1742 C C . MET A 1 218 ? 13.143 -9.481 -9.338 1.00 92.19 218 MET A C 1
ATOM 1744 O O . MET A 1 218 ? 13.663 -9.162 -10.401 1.00 92.19 218 MET A O 1
ATOM 1748 N N . LYS A 1 219 ? 13.321 -10.695 -8.793 1.00 88.31 219 LYS A N 1
ATOM 1749 C CA . LYS A 1 219 ? 14.262 -11.715 -9.306 1.00 88.31 219 LYS A CA 1
ATOM 1750 C C . LYS A 1 219 ? 14.009 -12.194 -10.738 1.00 88.31 219 LYS A C 1
ATOM 1752 O O . LYS A 1 219 ? 14.895 -12.780 -11.338 1.00 88.31 219 LYS A O 1
ATOM 1757 N N . ASN A 1 220 ? 12.817 -11.980 -11.291 1.00 75.44 220 ASN A N 1
ATOM 1758 C CA . ASN A 1 220 ? 12.474 -12.422 -12.650 1.00 75.44 220 ASN A CA 1
ATOM 1759 C C . ASN A 1 220 ? 12.935 -11.439 -13.745 1.00 75.44 220 ASN A C 1
ATOM 1761 O O . ASN A 1 220 ? 12.323 -11.388 -14.812 1.00 75.44 220 ASN A O 1
ATOM 1765 N N . LYS A 1 221 ? 13.941 -10.607 -13.471 1.00 74.00 221 LYS A N 1
ATOM 1766 C CA . LYS A 1 221 ? 14.527 -9.689 -14.449 1.00 74.00 221 LYS A CA 1
ATOM 1767 C C . LYS A 1 221 ? 15.828 -10.285 -14.970 1.00 74.00 221 LYS A C 1
ATOM 1769 O O . LYS A 1 221 ? 16.602 -10.820 -14.188 1.00 74.00 221 LYS A O 1
ATOM 1774 N N . ASP A 1 222 ? 16.047 -10.186 -16.275 1.00 74.88 222 ASP A N 1
ATOM 1775 C CA . ASP A 1 222 ? 17.337 -10.517 -16.874 1.00 74.88 222 ASP A CA 1
ATOM 1776 C C . ASP A 1 222 ? 18.388 -9.520 -16.334 1.00 74.88 222 ASP A C 1
ATOM 1778 O O . ASP A 1 222 ? 18.175 -8.308 -16.396 1.00 74.88 222 ASP A O 1
ATOM 1782 N N . ASP A 1 223 ? 19.471 -10.038 -15.744 1.00 63.81 223 ASP A N 1
ATOM 1783 C CA . ASP A 1 223 ? 20.436 -9.353 -14.856 1.00 63.81 223 ASP A CA 1
ATOM 1784 C C . ASP A 1 223 ? 21.332 -8.270 -15.521 1.00 63.81 223 ASP A C 1
ATOM 1786 O O . ASP A 1 223 ? 22.441 -8.013 -15.054 1.00 63.81 223 ASP A O 1
ATOM 1790 N N . GLU A 1 224 ? 20.923 -7.634 -16.624 1.00 72.75 224 GLU A N 1
ATOM 1791 C CA . GLU A 1 224 ? 21.857 -6.858 -17.465 1.00 72.75 224 GLU A CA 1
ATOM 1792 C C . GLU A 1 224 ? 21.854 -5.323 -17.270 1.00 72.75 224 GLU A C 1
ATOM 1794 O O . GLU A 1 224 ? 22.743 -4.670 -17.814 1.00 72.75 224 GLU A O 1
ATOM 1799 N N . ASP A 1 225 ? 20.958 -4.730 -16.461 1.00 73.94 225 ASP A N 1
ATOM 1800 C CA . ASP A 1 225 ? 20.831 -3.258 -16.353 1.00 73.94 225 ASP A CA 1
ATOM 1801 C C . ASP A 1 225 ? 20.966 -2.693 -14.914 1.00 73.94 225 ASP A C 1
ATOM 1803 O O . ASP A 1 225 ? 20.043 -2.782 -14.098 1.00 73.94 225 ASP A O 1
ATOM 1807 N N . ASP A 1 226 ? 22.068 -1.975 -14.643 1.00 71.12 226 ASP A N 1
ATOM 1808 C CA . ASP A 1 226 ? 22.348 -1.252 -13.378 1.00 71.12 226 ASP A CA 1
ATOM 1809 C C . ASP A 1 226 ? 21.299 -0.164 -13.024 1.00 71.12 226 ASP A C 1
ATOM 1811 O O . ASP A 1 226 ? 21.200 0.275 -11.877 1.00 71.12 226 ASP A O 1
ATOM 1815 N N . GLU A 1 227 ? 20.471 0.287 -13.977 1.00 75.44 227 GLU A N 1
ATOM 1816 C CA . GLU A 1 227 ? 19.376 1.241 -13.712 1.00 75.44 227 GLU A CA 1
ATOM 1817 C C . GLU A 1 227 ? 18.195 0.618 -12.926 1.00 75.44 227 GLU A C 1
ATOM 1819 O O . GLU A 1 227 ? 17.271 1.337 -12.526 1.00 75.44 227 GLU A O 1
ATOM 1824 N N . SER A 1 228 ? 18.205 -0.700 -12.669 1.00 78.56 228 SER A N 1
ATOM 1825 C CA . SER A 1 228 ? 17.091 -1.418 -12.030 1.00 78.56 228 SER A CA 1
ATOM 1826 C C . SER A 1 228 ? 16.841 -0.999 -10.574 1.00 78.56 228 SER A C 1
ATOM 1828 O O . SER A 1 228 ? 15.683 -0.798 -10.189 1.00 78.56 228 SER A O 1
ATOM 1830 N N . ASP A 1 229 ? 17.888 -0.777 -9.775 1.00 87.62 229 ASP A N 1
ATOM 1831 C CA . ASP A 1 229 ? 17.757 -0.555 -8.324 1.00 87.62 229 ASP A CA 1
ATOM 1832 C C . ASP A 1 229 ? 16.953 0.709 -7.986 1.00 87.62 229 ASP A C 1
ATOM 1834 O O . ASP A 1 229 ? 16.057 0.703 -7.134 1.00 87.62 229 ASP A O 1
ATOM 1838 N N . ALA A 1 230 ? 17.213 1.811 -8.697 1.00 90.56 230 ALA A N 1
ATOM 1839 C CA . ALA A 1 230 ? 16.508 3.073 -8.476 1.00 90.56 230 ALA A CA 1
ATOM 1840 C C . ALA A 1 230 ? 15.007 2.954 -8.796 1.00 90.56 230 ALA A C 1
ATOM 1842 O O . ALA A 1 230 ? 14.165 3.524 -8.092 1.00 90.56 230 ALA A O 1
ATOM 1843 N N . VAL A 1 231 ? 14.661 2.188 -9.835 1.00 93.38 231 VAL A N 1
ATOM 1844 C CA . VAL A 1 231 ? 13.271 1.920 -10.232 1.00 93.38 231 VAL A CA 1
ATOM 1845 C C . VAL A 1 231 ? 12.561 1.081 -9.179 1.00 93.38 231 VAL A C 1
ATOM 1847 O O . VAL A 1 231 ? 11.399 1.344 -8.855 1.00 93.38 231 VAL A O 1
ATOM 1850 N N . GLU A 1 232 ? 13.248 0.083 -8.633 1.00 93.00 232 GLU A N 1
ATOM 1851 C CA . GLU A 1 232 ? 12.711 -0.800 -7.606 1.00 93.00 232 GLU A CA 1
ATOM 1852 C C . GLU A 1 232 ? 12.411 -0.046 -6.315 1.00 93.00 232 GLU A C 1
ATOM 1854 O O . GLU A 1 232 ? 11.290 -0.136 -5.804 1.00 93.00 232 GLU A O 1
ATOM 1859 N N . VAL A 1 233 ? 13.355 0.763 -5.829 1.00 94.38 233 VAL A N 1
ATOM 1860 C CA . VAL A 1 233 ? 13.153 1.603 -4.640 1.00 94.38 233 VAL A CA 1
ATOM 1861 C C . VAL A 1 233 ? 12.024 2.608 -4.871 1.00 94.38 233 VAL A C 1
ATOM 1863 O O . VAL A 1 233 ? 11.161 2.791 -4.003 1.00 94.38 233 VAL A O 1
ATOM 1866 N N . TYR A 1 234 ? 11.978 3.230 -6.055 1.00 96.06 234 TYR A N 1
ATOM 1867 C CA . TYR A 1 234 ? 10.914 4.163 -6.423 1.00 96.06 234 TYR A CA 1
ATOM 1868 C C . TYR A 1 234 ? 9.537 3.488 -6.411 1.00 96.06 234 TYR A C 1
ATOM 1870 O O . TYR A 1 234 ? 8.590 4.018 -5.821 1.00 96.06 234 TYR A O 1
ATOM 1878 N N . LEU A 1 235 ? 9.404 2.309 -7.022 1.00 96.50 235 LEU A N 1
ATOM 1879 C CA . LEU A 1 235 ? 8.138 1.581 -7.076 1.00 96.50 235 LEU A CA 1
ATOM 1880 C C . LEU A 1 235 ? 7.673 1.134 -5.683 1.00 96.50 235 LEU A C 1
ATOM 1882 O O . LEU A 1 235 ? 6.499 1.341 -5.356 1.00 96.50 235 LEU A O 1
ATOM 1886 N N . LEU A 1 236 ? 8.570 0.596 -4.847 1.00 97.19 236 LEU A N 1
ATOM 1887 C CA . LEU A 1 236 ? 8.251 0.193 -3.473 1.00 97.19 236 LEU A CA 1
ATOM 1888 C C . LEU A 1 236 ? 7.693 1.372 -2.676 1.00 97.19 236 LEU A C 1
ATOM 1890 O O . LEU A 1 236 ? 6.609 1.288 -2.098 1.00 97.19 236 LEU A O 1
ATOM 1894 N N . ASN A 1 237 ? 8.371 2.516 -2.745 1.00 97.19 237 ASN A N 1
ATOM 1895 C CA . ASN A 1 237 ? 7.933 3.757 -2.114 1.00 97.19 237 ASN A CA 1
ATOM 1896 C C . ASN A 1 237 ? 6.521 4.182 -2.563 1.00 97.19 237 ASN A C 1
ATOM 1898 O O . ASN A 1 237 ? 5.699 4.643 -1.764 1.00 97.19 237 ASN A O 1
ATOM 1902 N N . ARG A 1 238 ? 6.185 4.015 -3.849 1.00 98.12 238 ARG A N 1
ATOM 1903 C CA . ARG A 1 238 ? 4.844 4.335 -4.375 1.00 98.12 238 ARG A CA 1
ATOM 1904 C C . ARG A 1 238 ? 3.781 3.344 -3.896 1.00 98.12 238 ARG A C 1
ATOM 1906 O O . ARG A 1 238 ? 2.655 3.774 -3.618 1.00 98.12 238 ARG A O 1
ATOM 1913 N N . LEU A 1 239 ? 4.127 2.063 -3.764 1.00 98.44 239 LEU A N 1
ATOM 1914 C CA . LEU A 1 239 ? 3.258 1.026 -3.196 1.00 98.44 239 LEU A CA 1
ATOM 1915 C C . LEU A 1 239 ? 2.953 1.312 -1.720 1.00 98.44 239 LEU A C 1
ATOM 1917 O O . LEU A 1 239 ? 1.776 1.401 -1.363 1.00 98.44 239 LEU A O 1
ATOM 1921 N N . ILE A 1 240 ? 3.984 1.555 -0.900 1.00 98.19 240 ILE A N 1
ATOM 1922 C CA . ILE A 1 240 ? 3.858 1.865 0.536 1.00 98.19 240 ILE A CA 1
ATOM 1923 C C . ILE A 1 240 ? 2.964 3.091 0.740 1.00 98.19 240 ILE A C 1
ATOM 1925 O O . ILE A 1 240 ? 1.973 3.028 1.469 1.00 98.19 240 ILE A O 1
ATOM 1929 N N . LYS A 1 241 ? 3.236 4.196 0.033 1.00 97.25 241 LYS A N 1
ATOM 1930 C CA . LYS A 1 241 ? 2.425 5.423 0.131 1.00 97.25 241 LYS A CA 1
ATOM 1931 C C . LYS A 1 241 ? 0.955 5.187 -0.221 1.00 97.25 241 LYS A C 1
ATOM 1933 O O . LYS A 1 241 ? 0.068 5.692 0.471 1.00 97.25 241 LYS A O 1
ATOM 1938 N N . CYS A 1 242 ? 0.673 4.426 -1.282 1.00 98.19 242 CYS A N 1
ATOM 1939 C CA . CYS A 1 242 ? -0.705 4.096 -1.655 1.00 98.19 242 CYS A CA 1
ATOM 1940 C C . CYS A 1 242 ? -1.394 3.225 -0.600 1.00 98.19 242 CYS A C 1
ATOM 1942 O O . CYS A 1 242 ? -2.540 3.506 -0.243 1.00 98.19 242 CYS A O 1
ATOM 1944 N N . TRP A 1 243 ? -0.694 2.212 -0.088 1.00 98.06 243 TRP A N 1
ATOM 1945 C CA . TRP A 1 243 ? -1.187 1.331 0.965 1.00 98.06 243 TRP A CA 1
ATOM 1946 C C . TRP A 1 243 ? -1.547 2.113 2.229 1.00 98.06 243 TRP A C 1
ATOM 1948 O O . TRP A 1 243 ? -2.692 2.080 2.685 1.00 98.06 243 TRP A O 1
ATOM 1958 N N . MET A 1 244 ? -0.600 2.901 2.738 1.00 96.38 244 MET A N 1
ATOM 1959 C CA . MET A 1 244 ? -0.777 3.712 3.938 1.00 96.38 244 MET A CA 1
ATOM 1960 C C . MET A 1 244 ? -1.939 4.690 3.808 1.00 96.38 244 MET A C 1
ATOM 1962 O O . MET A 1 244 ? -2.749 4.798 4.721 1.00 96.38 244 MET A O 1
ATOM 1966 N N . ASN A 1 245 ? -2.070 5.375 2.668 1.00 95.25 245 ASN A N 1
ATOM 1967 C CA . ASN A 1 245 ? -3.187 6.292 2.453 1.00 95.25 245 ASN A CA 1
ATOM 1968 C C . ASN A 1 245 ? -4.544 5.574 2.538 1.00 95.25 245 ASN A C 1
ATOM 1970 O O . ASN A 1 245 ? -5.486 6.121 3.103 1.00 95.25 245 ASN A O 1
ATOM 1974 N N . ILE A 1 246 ? -4.670 4.357 2.001 1.00 96.19 246 ILE A N 1
ATOM 1975 C CA . ILE A 1 246 ? -5.919 3.588 2.100 1.00 96.19 246 ILE A CA 1
ATOM 1976 C C . ILE A 1 246 ? -6.170 3.161 3.550 1.00 96.19 246 ILE A C 1
ATOM 1978 O O . ILE A 1 246 ? -7.279 3.340 4.056 1.00 96.19 246 ILE A O 1
ATOM 1982 N N . ARG A 1 247 ? -5.152 2.628 4.232 1.00 94.62 247 ARG A N 1
ATOM 1983 C CA . ARG A 1 247 ? -5.303 2.086 5.588 1.00 94.62 247 ARG A CA 1
ATOM 1984 C C . ARG A 1 247 ? -5.537 3.157 6.643 1.00 94.62 247 ARG A C 1
ATOM 1986 O O . ARG A 1 247 ? -6.470 3.010 7.424 1.00 94.62 247 ARG A O 1
ATOM 1993 N N . LEU A 1 248 ? -4.773 4.247 6.626 1.00 92.00 248 LEU A N 1
ATOM 1994 C CA . LEU A 1 248 ? -4.934 5.346 7.580 1.00 92.00 248 LEU A CA 1
ATOM 1995 C C . LEU A 1 248 ? -6.304 6.019 7.438 1.00 92.00 248 LEU A C 1
ATOM 1997 O O . LEU A 1 248 ? -6.960 6.281 8.440 1.00 92.00 248 LEU A O 1
ATOM 2001 N N . ASN A 1 249 ? -6.791 6.214 6.207 1.00 91.06 249 ASN A N 1
ATOM 2002 C CA . ASN A 1 249 ? -8.138 6.747 5.985 1.00 91.06 249 ASN A CA 1
ATOM 2003 C C . ASN A 1 249 ? -9.230 5.777 6.459 1.00 91.06 249 ASN A C 1
ATOM 2005 O O . ASN A 1 249 ? -10.204 6.199 7.079 1.00 91.06 249 ASN A O 1
ATOM 2009 N N . ALA A 1 250 ? -9.083 4.476 6.184 1.00 91.25 250 ALA A N 1
ATOM 2010 C CA . ALA A 1 250 ? -10.029 3.470 6.662 1.00 91.25 250 ALA A CA 1
ATOM 2011 C C . ALA A 1 250 ? -10.075 3.423 8.197 1.00 91.25 250 ALA A C 1
ATOM 2013 O O . ALA A 1 250 ? -11.160 3.379 8.772 1.00 91.25 250 ALA A O 1
ATOM 2014 N N . PHE A 1 251 ? -8.913 3.485 8.846 1.00 89.69 251 PHE A N 1
ATOM 2015 C CA . PHE A 1 251 ? -8.792 3.526 10.298 1.00 89.69 251 PHE A CA 1
ATOM 2016 C C . PHE A 1 251 ? -9.452 4.779 10.886 1.00 89.69 251 PHE A C 1
ATOM 2018 O O . PHE A 1 251 ? -10.352 4.659 11.714 1.00 89.69 251 PHE A O 1
ATOM 2025 N N . ALA A 1 252 ? -9.108 5.967 10.378 1.00 87.50 252 ALA A N 1
ATOM 2026 C CA . ALA A 1 252 ? -9.703 7.228 10.820 1.00 87.50 252 ALA A CA 1
ATOM 2027 C C . ALA A 1 252 ? -11.237 7.231 10.687 1.00 87.50 252 ALA A C 1
ATOM 2029 O O . ALA A 1 252 ? -11.945 7.683 11.585 1.00 87.50 252 ALA A O 1
ATOM 2030 N N . ASN A 1 253 ? -11.773 6.670 9.598 1.00 86.81 253 ASN A N 1
ATOM 2031 C CA . ASN A 1 253 ? -13.219 6.539 9.408 1.00 86.81 253 ASN A CA 1
ATOM 2032 C C . ASN A 1 253 ? -13.881 5.652 10.473 1.00 86.81 253 ASN A C 1
ATOM 2034 O O . ASN A 1 253 ? -14.987 5.964 10.918 1.00 86.81 253 ASN A O 1
ATOM 2038 N N . VAL A 1 254 ? -13.222 4.567 10.890 1.00 88.12 254 VAL A N 1
ATOM 2039 C CA . VAL A 1 254 ? -13.717 3.690 11.960 1.00 88.12 254 VAL A CA 1
ATOM 2040 C C . VAL A 1 254 ? -13.679 4.408 13.308 1.00 88.12 254 VAL A C 1
ATOM 2042 O O . VAL A 1 254 ? -14.691 4.393 14.008 1.00 88.12 254 VAL A O 1
ATOM 2045 N N . CYS A 1 255 ? -12.583 5.098 13.640 1.00 86.00 255 CYS A N 1
ATOM 2046 C CA . CYS A 1 255 ? -12.484 5.908 14.860 1.00 86.00 255 CYS A CA 1
ATOM 2047 C C . CYS A 1 255 ? -13.613 6.949 14.927 1.00 86.00 255 CYS A C 1
ATOM 2049 O O . CYS A 1 255 ? -14.399 6.948 15.873 1.00 86.00 255 CYS A O 1
ATOM 2051 N N . ASN A 1 256 ? -13.793 7.735 13.860 1.00 85.06 256 ASN A N 1
ATOM 2052 C CA . ASN A 1 256 ? -14.862 8.733 13.757 1.00 85.06 256 ASN A CA 1
ATOM 2053 C C . ASN A 1 256 ? -16.266 8.118 13.908 1.00 85.06 256 ASN A C 1
ATOM 2055 O O . ASN A 1 256 ? -17.172 8.728 14.480 1.00 85.06 256 ASN A O 1
ATOM 2059 N N . TYR A 1 257 ? -16.488 6.916 13.366 1.00 89.69 257 TYR A N 1
ATOM 2060 C CA . TYR A 1 257 ? -17.760 6.206 13.510 1.00 89.69 257 TYR A CA 1
ATOM 2061 C C . TYR A 1 257 ? -18.015 5.779 14.963 1.00 89.69 257 TYR A C 1
ATOM 2063 O O . TYR A 1 257 ? -19.136 5.932 15.461 1.00 89.69 257 TYR A O 1
ATOM 2071 N N . ILE A 1 258 ? -16.991 5.259 15.647 1.00 85.94 258 ILE A N 1
ATOM 2072 C CA . ILE A 1 258 ? -17.073 4.848 17.053 1.00 85.94 258 ILE A CA 1
ATOM 2073 C C . ILE A 1 258 ? -17.370 6.060 17.940 1.00 85.94 258 ILE A C 1
ATOM 2075 O O . ILE A 1 258 ? -18.303 5.995 18.743 1.00 85.94 258 ILE A O 1
ATOM 2079 N N . GLU A 1 259 ? -16.663 7.173 17.744 1.00 85.94 259 GLU A N 1
ATOM 2080 C CA . GLU A 1 259 ? -16.873 8.422 18.487 1.00 85.94 259 GLU A CA 1
ATOM 2081 C C . GLU A 1 259 ? -18.314 8.928 18.355 1.00 85.94 259 GLU A C 1
ATOM 2083 O O . GLU A 1 259 ? -19.018 9.079 19.356 1.00 85.94 259 GLU A O 1
ATOM 2088 N N . LYS A 1 260 ? -18.823 9.058 17.122 1.00 90.06 260 LYS A N 1
ATOM 2089 C CA . LYS A 1 260 ? -20.216 9.473 16.871 1.00 90.06 260 LYS A CA 1
ATOM 2090 C C . LYS A 1 260 ? -21.232 8.541 17.531 1.00 90.06 260 LYS A C 1
ATOM 2092 O O . LYS A 1 260 ? -22.299 8.968 17.975 1.00 90.06 260 LYS A O 1
ATOM 2097 N N . LYS A 1 261 ? -20.947 7.239 17.586 1.00 91.38 261 LYS A N 1
ATOM 2098 C CA . LYS A 1 261 ? -21.825 6.263 18.245 1.00 91.38 261 LYS A CA 1
ATOM 2099 C C . LYS A 1 261 ? -21.805 6.418 19.768 1.00 91.38 261 LYS A C 1
ATOM 2101 O O . LYS A 1 261 ? -22.842 6.204 20.396 1.00 91.38 261 LYS A O 1
ATOM 2106 N N . GLN A 1 262 ? -20.667 6.782 20.357 1.00 89.56 262 GLN A N 1
ATOM 2107 C CA . GLN A 1 262 ? -20.541 7.046 21.792 1.00 89.56 262 GLN A CA 1
ATOM 2108 C C . GLN A 1 262 ? -21.260 8.341 22.194 1.00 89.56 262 GLN A C 1
ATOM 2110 O O . GLN A 1 262 ? -22.038 8.321 23.147 1.00 89.56 262 GLN A O 1
ATOM 2115 N N . GLU A 1 263 ? -21.113 9.420 21.422 1.00 90.81 263 GLU A N 1
ATOM 2116 C CA . GLU A 1 263 ? -21.824 10.690 21.652 1.00 90.81 263 GLU A CA 1
ATOM 2117 C C . GLU A 1 263 ? -23.350 10.503 21.648 1.00 90.81 263 GLU A C 1
ATOM 2119 O O . GLU A 1 263 ? -24.061 10.986 22.532 1.00 90.81 263 GLU A O 1
ATOM 2124 N N . ASN A 1 264 ? -23.862 9.700 20.711 1.00 88.12 264 ASN A N 1
ATOM 2125 C CA . ASN A 1 264 ? -25.292 9.400 20.616 1.00 88.12 264 ASN A CA 1
ATOM 2126 C C . ASN A 1 264 ? -25.833 8.558 21.785 1.00 88.12 264 ASN A C 1
ATOM 2128 O O . ASN A 1 264 ? -27.024 8.632 22.090 1.00 88.12 264 ASN A O 1
ATOM 2132 N N . ARG A 1 265 ? -24.988 7.766 22.461 1.00 86.50 265 ARG A N 1
ATOM 2133 C CA . ARG A 1 265 ? -25.390 6.992 23.651 1.00 86.50 265 ARG A CA 1
ATOM 2134 C C . ARG A 1 265 ? -25.549 7.869 24.893 1.00 86.50 265 ARG A C 1
ATOM 2136 O O . ARG A 1 265 ? -26.335 7.519 25.768 1.00 86.50 265 ARG A O 1
ATOM 2143 N N . GLY A 1 266 ? -24.831 8.991 24.959 1.00 78.88 266 GLY A N 1
ATOM 2144 C CA . GLY A 1 266 ? -24.860 9.918 26.092 1.00 78.88 266 GLY A CA 1
ATOM 2145 C C . GLY A 1 266 ? -26.013 10.926 26.074 1.00 78.88 266 GLY A C 1
ATOM 2146 O O . GLY A 1 266 ? -26.253 11.574 27.089 1.00 78.88 266 GLY A O 1
ATOM 2147 N N . SER A 1 267 ? -26.745 11.074 24.961 1.00 72.81 267 SER A N 1
ATOM 2148 C CA . SER A 1 267 ? -27.812 12.078 24.859 1.00 72.81 267 SER A CA 1
ATOM 2149 C C . SER A 1 267 ? -29.097 11.643 25.597 1.00 72.81 267 SER A C 1
ATOM 2151 O O . SER A 1 267 ? -29.748 10.673 25.183 1.00 72.81 267 SER A O 1
ATOM 2153 N N . PRO A 1 268 ? -29.552 12.382 26.634 1.00 66.69 268 PRO A N 1
ATOM 2154 C CA . PRO A 1 268 ? -30.764 12.071 27.409 1.00 66.69 268 PRO A CA 1
ATOM 2155 C C . PRO A 1 268 ? -32.057 12.024 26.577 1.00 66.69 268 PRO A C 1
ATOM 2157 O O . PRO A 1 268 ? -33.074 11.481 27.017 1.00 66.69 268 PRO A O 1
ATOM 2160 N N . ALA A 1 269 ? -32.040 12.589 25.365 1.00 65.00 269 ALA A N 1
ATOM 2161 C CA . ALA A 1 269 ? -33.172 12.579 24.443 1.00 65.00 269 ALA A CA 1
ATOM 2162 C C . ALA A 1 269 ? -33.537 11.164 23.952 1.00 65.00 269 ALA A C 1
ATOM 2164 O O . ALA A 1 269 ? -34.716 10.888 23.732 1.00 65.00 269 ALA A O 1
ATOM 2165 N N . SER A 1 270 ? -32.563 10.251 23.849 1.00 58.34 270 SER A N 1
ATOM 2166 C CA . SER A 1 270 ? -32.806 8.856 23.452 1.00 58.34 270 SER A CA 1
ATOM 2167 C C . SER A 1 270 ? -33.595 8.082 24.523 1.00 58.34 270 SER A C 1
ATOM 2169 O O . SER A 1 270 ? -34.528 7.343 24.212 1.00 58.34 270 SER A O 1
ATOM 2171 N N . GLN A 1 271 ? -33.325 8.339 25.809 1.00 58.38 271 GLN A N 1
ATOM 2172 C CA . GLN A 1 271 ? -33.998 7.652 26.921 1.00 58.38 271 GLN A CA 1
ATOM 2173 C C . GLN A 1 271 ? -35.448 8.106 27.148 1.00 58.38 271 GLN A C 1
ATOM 2175 O O . GLN A 1 271 ? -36.267 7.328 27.638 1.00 58.38 271 GLN A O 1
ATOM 2180 N N . LYS A 1 272 ? -35.814 9.341 26.772 1.00 61.62 272 LYS A N 1
ATOM 2181 C CA . LYS A 1 272 ? -37.194 9.837 26.942 1.00 61.62 272 LYS A CA 1
ATOM 2182 C C . LYS A 1 272 ? -38.201 9.196 25.982 1.00 61.62 272 LYS A C 1
ATOM 2184 O O . LYS A 1 272 ? -39.399 9.287 26.237 1.00 61.62 272 LYS A O 1
ATOM 2189 N N . ARG A 1 273 ? -37.750 8.531 24.911 1.00 57.97 273 ARG A N 1
ATOM 2190 C CA . ARG A 1 273 ? -38.640 7.923 23.909 1.00 57.97 273 ARG A CA 1
ATOM 2191 C C . ARG A 1 273 ? -39.089 6.495 24.249 1.00 57.97 273 ARG A C 1
ATOM 2193 O O . ARG A 1 273 ? -40.054 6.043 23.659 1.00 57.97 273 ARG A O 1
ATOM 2200 N N . MET A 1 274 ? -38.459 5.829 25.223 1.00 56.38 274 MET A N 1
ATOM 2201 C CA . MET A 1 274 ? -38.836 4.470 25.666 1.00 56.38 274 MET A CA 1
ATOM 2202 C C . MET A 1 274 ? -39.757 4.432 26.901 1.00 56.38 274 MET A C 1
ATOM 2204 O O . MET A 1 274 ? -40.070 3.352 27.379 1.00 56.38 274 MET A O 1
ATOM 2208 N N . LYS A 1 275 ? -40.188 5.579 27.448 1.00 60.62 275 LYS A N 1
ATOM 2209 C CA . LYS A 1 275 ? -41.105 5.640 28.613 1.00 60.62 275 LYS A CA 1
ATOM 2210 C C . LYS A 1 275 ? -42.531 6.092 28.264 1.00 60.62 275 LYS A C 1
ATOM 2212 O O . LYS A 1 275 ? -43.246 6.584 29.131 1.00 60.62 275 LYS A O 1
ATOM 2217 N N . ARG A 1 276 ? -42.925 5.997 26.994 1.00 57.47 276 ARG A N 1
ATOM 2218 C CA . ARG A 1 276 ? -44.309 6.209 26.550 1.00 57.47 276 ARG A CA 1
ATOM 2219 C C . ARG A 1 276 ? -44.801 4.933 25.880 1.00 57.47 276 ARG A C 1
ATOM 2221 O O . ARG A 1 276 ? -44.853 4.904 24.663 1.00 57.47 276 ARG A O 1
ATOM 2228 N N . ASP A 1 277 ? -45.071 3.928 26.696 1.00 56.69 277 ASP A N 1
ATOM 2229 C CA . ASP A 1 277 ? -45.962 2.783 26.476 1.00 56.69 277 ASP A CA 1
ATOM 2230 C C . ASP A 1 277 ? -46.371 2.286 27.875 1.00 56.69 277 ASP A C 1
ATOM 2232 O O . ASP A 1 277 ? -47.531 1.850 28.035 1.00 56.69 277 ASP A O 1
#